Protein AF-A0A367JB29-F1 (afdb_monomer)

Solvent-accessible surface area (backbone atoms only — not comparable to full-atom values): 17247 Å² total; per-residue (Å²): 138,79,84,80,51,39,49,46,66,58,24,48,56,41,42,52,55,40,52,51,24,73,76,67,70,58,55,73,62,72,75,35,65,70,53,48,50,48,51,52,51,48,58,53,48,47,58,61,34,30,59,37,38,45,40,90,85,79,64,47,73,51,88,72,99,65,68,43,76,53,95,70,94,52,78,42,65,35,40,47,76,91,9,58,38,61,76,37,45,70,55,55,42,42,52,21,52,23,42,78,69,68,33,40,46,80,29,28,37,35,36,32,33,40,41,42,33,20,38,26,25,42,44,48,22,52,52,49,65,72,37,94,57,61,82,40,67,68,52,48,49,52,29,54,50,23,44,52,48,14,52,43,22,47,55,23,42,67,69,65,33,52,43,82,40,95,88,56,40,51,22,63,34,38,20,23,26,66,83,76,57,69,39,75,45,43,47,33,41,76,63,15,69,73,36,36,41,67,60,62,60,48,61,77,80,37,67,43,53,48,26,27,45,54,42,41,74,29,80,79,6,85,29,32,33,76,40,92,59,32,66,26,25,12,37,79,81,91,28,90,53,31,18,14,51,47,28,32,43,42,50,37,65,62,50,92,47,67,68,59,34,48,52,31,49,53,44,46,68,71,59,26,85,86,70,85,44,40,40,54,27,34,35,17,78,45,68,52,46,62,53,93,47,57,12,30,33,52,86,77,34,67,66,49,41,50,53,44,50,52,40,52,52,51,38,56,75,78,42,38,79,81,79,45,83,133

InterPro domains:
  IPR008313 Metal-independent alpha-mannosidase [PF06824] (1-313)
  IPR008313 Metal-independent alpha-mannosidase [PIRSF028846] (1-319)
  IPR008313 Metal-independent alpha-mannosidase [PTHR31047] (1-325)
  IPR008313 Metal-independent alpha-mannosidase [SM01149] (1-314)
  IPR008928 Six-hairpin glycosidase superfamily [SSF48208] (1-325)
  IPR012341 Six-hairpin glycosidase-like superfamily [G3DSA:1.50.10.10] (1-325)

Nearest PDB structures (foldseek):
  3on6-assembly1_B  TM=9.760E-01  e=5.673E-33  Bacteroides ovatus ATCC 8483
  2p0v-assembly1_B  TM=9.573E-01  e=1.160E-32  Bacteroides thetaiotaomicron VPI-5482
  3p2c-assembly1_B  TM=9.379E-01  e=1.613E-32  Bacteroides ovatus ATCC 8483
  5m7y-assembly1_A  TM=9.522E-01  e=9.130E-28  Clostridium perfringens str. 13
  3qsp-assembly2_B  TM=9.541E-01  e=4.258E-27  Streptococcus pneumoniae

Sequence (326 aa):
YERKWEIDSLASFISLSYRYWEASGDNSFVNNSVWIDAVDSILTTIKKQQEPTFNETTGEPLPTDYKFFQTTDRPTETQFLLGRGQPVKYTGMVKSLFRPSDDATLYPFFIPGNAMLSVELGHLAQLLNSSSSRSNSKIQGFTSDSLRLSKQIRDAIYKYGIVDHPTYGKVFAYEVDGYGSSLIMDDANVPSLLSLSLIGFLDQNDIIYQNTRRLVWSRDNPYFFSGPRGSGIGGPHVGLNYAWPMSQIVRILTSSNDNEIKEALDTILASTDNTGLIHESLNVYTNSGGDNNSGYTRSWFAWANGLFGQAILKIANERPYLIFKP

Secondary structure (DSSP, 8-state):
-----BHHHHHHHHHHHHHHHHHH---GGGG-HHHHHHHHHHHHHHHHHT--SB-TTT-PBPP-S-------SSGGGS-HHHHT-S-----SSPP-SB-TTSPBPSSSEEHHHHHHHHHHHHHHHHHHHHSGGGG-HHHHHHHHHHHHHHHHHHHHHHHHSEEEETTTEEEE-SEE-SSS-EE----SSSS-STTTTTTTSS-TT-HHHHHHHHHHTSTTSTTEEEETTEEEE--TTT-TTEE-HHHHHHHHHT---HHHHHHHHHHHHHTSTTSSS--SEEESS-S-SSGGGSSEE-S--HHHHHHHHHHHHHHHHH-GGGTS--

Structure (mmCIF, N/CA/C/O backbone):
data_AF-A0A367JB29-F1
#
_entry.id   AF-A0A367JB29-F1
#
loop_
_atom_site.group_PDB
_atom_site.id
_atom_site.type_symbol
_atom_site.label_atom_id
_atom_site.label_alt_id
_atom_site.label_comp_id
_atom_site.label_asym_id
_atom_site.label_entity_id
_atom_site.label_seq_id
_atom_site.pdbx_PDB_ins_code
_atom_site.Cartn_x
_atom_site.Cartn_y
_atom_site.Cartn_z
_atom_site.occupancy
_atom_site.B_iso_or_equiv
_atom_site.auth_seq_id
_atom_site.auth_comp_id
_atom_site.auth_asym_id
_atom_site.auth_atom_id
_atom_site.pdbx_PDB_model_num
ATOM 1 N N . TYR A 1 1 ? 13.188 5.948 15.454 1.00 91.75 1 TYR A N 1
ATOM 2 C CA . TYR A 1 1 ? 14.351 6.414 14.676 1.00 91.75 1 TYR A CA 1
ATOM 3 C C . TYR A 1 1 ? 13.904 7.580 13.822 1.00 91.75 1 TYR A C 1
ATOM 5 O O . TYR A 1 1 ? 14.366 8.686 14.051 1.00 91.75 1 TYR A O 1
ATOM 13 N N . GLU A 1 2 ? 12.901 7.358 12.980 1.00 95.81 2 GLU A N 1
ATOM 14 C CA . GLU A 1 2 ? 12.157 8.404 12.284 1.00 95.81 2 GLU A CA 1
ATOM 15 C C . GLU A 1 2 ? 10.706 8.446 12.791 1.00 95.81 2 GLU A C 1
ATOM 17 O O . GLU A 1 2 ? 10.2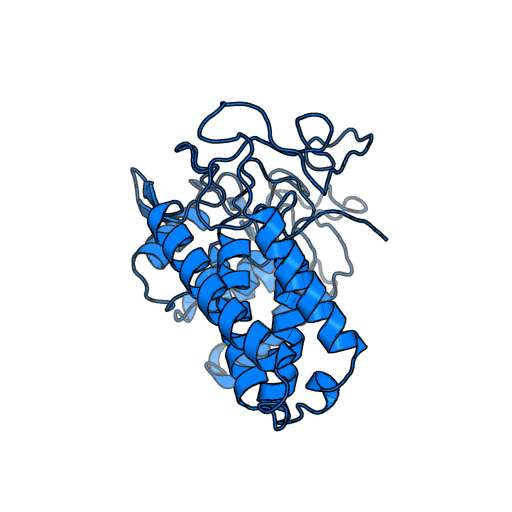78 7.553 13.529 1.00 95.81 2 GLU A O 1
ATOM 22 N N . ARG A 1 3 ? 9.972 9.515 12.474 1.00 96.38 3 ARG A N 1
ATOM 23 C CA . ARG A 1 3 ? 8.576 9.703 12.890 1.00 96.38 3 ARG A CA 1
ATOM 24 C C . ARG A 1 3 ? 7.727 10.162 11.709 1.00 96.38 3 ARG A C 1
ATOM 26 O O . ARG A 1 3 ? 6.931 11.066 11.920 1.00 96.38 3 ARG A O 1
ATOM 33 N N . LYS A 1 4 ? 7.913 9.617 10.503 1.00 98.19 4 LYS A N 1
ATOM 34 C CA . LYS A 1 4 ? 7.013 9.821 9.355 1.00 98.19 4 LYS A CA 1
ATOM 35 C C . LYS A 1 4 ? 5.694 9.075 9.599 1.00 98.19 4 LYS A C 1
ATOM 37 O O . LYS A 1 4 ? 5.680 8.008 10.205 1.00 98.19 4 LYS A O 1
ATOM 42 N N . TRP A 1 5 ? 4.565 9.703 9.266 1.00 97.81 5 TRP A N 1
ATOM 43 C CA . TRP A 1 5 ? 3.239 9.103 9.448 1.00 97.81 5 TRP A CA 1
ATOM 44 C C . TRP A 1 5 ? 2.836 8.316 8.203 1.00 97.81 5 TRP A C 1
ATOM 46 O O . TRP A 1 5 ? 2.452 8.906 7.188 1.00 97.81 5 TRP A O 1
ATOM 56 N N . GLU A 1 6 ? 2.876 6.996 8.351 1.00 98.69 6 GLU A N 1
ATOM 57 C CA . GLU A 1 6 ? 2.507 6.004 7.346 1.00 98.69 6 GLU A CA 1
ATOM 58 C C . GLU A 1 6 ? 1.375 5.137 7.877 1.00 98.69 6 GLU A C 1
ATOM 60 O O . GLU A 1 6 ? 1.465 4.521 8.942 1.00 98.69 6 GLU A O 1
ATOM 65 N N . ILE A 1 7 ? 0.282 5.088 7.127 1.00 98.38 7 ILE A N 1
ATOM 66 C CA . ILE A 1 7 ? -0.895 4.307 7.499 1.00 98.38 7 ILE A CA 1
ATOM 67 C C . ILE A 1 7 ? -0.594 2.801 7.598 1.00 98.38 7 ILE A C 1
ATOM 69 O O . ILE A 1 7 ? -1.127 2.114 8.477 1.00 98.38 7 ILE A O 1
ATOM 73 N N . ASP A 1 8 ? 0.281 2.284 6.735 1.00 98.25 8 ASP A N 1
ATOM 74 C CA . ASP A 1 8 ? 0.643 0.869 6.666 1.00 98.25 8 ASP A CA 1
ATOM 75 C C . ASP A 1 8 ? 1.525 0.414 7.839 1.00 98.25 8 ASP A C 1
ATOM 77 O O . ASP A 1 8 ? 1.474 -0.763 8.201 1.00 98.25 8 ASP A O 1
ATOM 81 N N . SER A 1 9 ? 2.211 1.331 8.533 1.00 98.44 9 SER A N 1
ATOM 82 C CA . SER A 1 9 ? 2.906 1.025 9.792 1.00 98.44 9 SER A CA 1
ATOM 83 C C . SER A 1 9 ? 1.944 0.463 10.849 1.00 98.44 9 SER A C 1
ATOM 85 O O . SER A 1 9 ? 2.262 -0.506 11.543 1.00 98.44 9 SER A O 1
ATOM 87 N N . LEU A 1 10 ? 0.730 1.024 10.957 1.00 98.25 10 LEU A N 1
ATOM 88 C CA . LEU A 1 10 ? -0.286 0.519 11.891 1.00 98.25 10 LEU A CA 1
ATOM 89 C C . LEU A 1 10 ? -0.961 -0.750 11.363 1.00 98.25 10 LEU A C 1
ATOM 91 O O . LEU A 1 10 ? -1.216 -1.676 12.135 1.00 98.25 10 LEU A O 1
ATOM 95 N N . ALA A 1 11 ? -1.229 -0.809 10.055 1.00 98.62 11 ALA A N 1
ATOM 96 C CA . ALA A 1 11 ? -1.815 -1.994 9.435 1.00 98.62 11 ALA A CA 1
ATOM 97 C C . ALA A 1 11 ? -0.890 -3.217 9.580 1.00 98.62 11 ALA A C 1
ATOM 99 O O . ALA A 1 11 ? -1.359 -4.308 9.892 1.00 98.62 11 ALA A O 1
ATOM 100 N N . SER A 1 12 ? 0.426 -3.031 9.464 1.00 98.38 12 SER A N 1
ATOM 101 C CA . SER A 1 12 ? 1.433 -4.087 9.617 1.00 98.38 12 SER A CA 1
ATOM 102 C C . SER A 1 12 ? 1.480 -4.667 11.033 1.00 98.38 12 SER A C 1
ATOM 104 O O . SER A 1 12 ? 1.609 -5.881 11.192 1.00 98.38 12 SER A O 1
ATOM 106 N N . PHE A 1 13 ? 1.309 -3.838 12.072 1.00 98.56 13 PHE A N 1
ATOM 107 C CA . PHE A 1 13 ? 1.197 -4.320 13.456 1.00 98.56 13 PHE A CA 1
ATOM 108 C C . PHE A 1 13 ? -0.013 -5.249 13.641 1.00 98.56 13 PHE A C 1
ATOM 110 O O . PHE A 1 13 ? 0.089 -6.310 14.270 1.00 98.56 13 PHE A O 1
ATOM 117 N N . ILE A 1 14 ? -1.158 -4.862 13.071 1.00 98.69 14 ILE A N 1
ATOM 118 C CA . ILE A 1 14 ? -2.377 -5.671 13.114 1.00 98.69 14 ILE A CA 1
ATOM 119 C C . ILE A 1 14 ? -2.183 -6.963 12.312 1.00 98.69 14 ILE A C 1
ATOM 121 O O . ILE A 1 14 ? -2.471 -8.041 12.832 1.00 98.69 14 ILE A O 1
ATOM 125 N N . SER A 1 15 ? -1.626 -6.860 11.103 1.00 98.44 15 SER A N 1
ATOM 126 C CA . SER A 1 15 ? -1.352 -7.997 10.222 1.00 98.44 15 SER A CA 1
ATOM 127 C C . SER A 1 15 ? -0.475 -9.043 10.899 1.00 98.44 15 SER A C 1
ATOM 129 O O . SER A 1 15 ? -0.801 -10.229 10.896 1.00 98.44 15 SER A O 1
ATOM 131 N N . LEU A 1 16 ? 0.604 -8.616 11.564 1.00 98.31 16 LEU A N 1
ATOM 132 C CA . LEU A 1 16 ? 1.480 -9.517 12.310 1.00 98.31 16 LEU A CA 1
ATOM 133 C C . LEU A 1 16 ? 0.743 -10.199 13.470 1.00 98.31 16 LEU A C 1
ATOM 135 O O . LEU A 1 16 ? 0.863 -11.412 13.635 1.00 98.31 16 LEU A O 1
ATOM 139 N N . SER A 1 17 ? -0.039 -9.437 14.243 1.00 98.06 17 SER A N 1
ATOM 140 C CA . SER A 1 17 ? -0.831 -9.975 15.359 1.00 98.06 17 SER A CA 1
ATOM 141 C C . SER A 1 17 ? -1.828 -11.034 14.878 1.00 98.06 17 SER A C 1
ATOM 143 O O . SER A 1 17 ? -1.919 -12.117 15.456 1.00 98.06 17 SER A O 1
ATOM 145 N N . TYR A 1 18 ? -2.556 -10.738 13.798 1.00 98.31 18 TYR A N 1
ATOM 146 C CA . TYR A 1 18 ? -3.535 -11.650 13.217 1.00 98.31 18 TYR A CA 1
ATOM 147 C C . TYR A 1 18 ? -2.873 -12.895 12.630 1.00 98.31 18 TYR A C 1
ATOM 149 O O . TYR A 1 18 ? -3.264 -14.003 12.980 1.00 98.31 18 TYR A O 1
ATOM 157 N N . ARG A 1 19 ? -1.844 -12.734 11.791 1.00 97.81 19 ARG A N 1
ATOM 158 C CA . ARG A 1 19 ? -1.154 -13.856 11.136 1.00 97.81 19 ARG A CA 1
ATOM 159 C C . ARG A 1 19 ? -0.480 -14.788 12.134 1.00 97.81 19 ARG A C 1
ATOM 161 O O . ARG A 1 19 ? -0.504 -15.999 11.941 1.00 97.81 19 ARG A O 1
ATOM 168 N N . TYR A 1 20 ? 0.100 -14.246 13.206 1.00 98.25 20 TYR A N 1
ATOM 169 C CA . TYR A 1 20 ? 0.644 -15.066 14.287 1.00 98.25 20 TYR A CA 1
ATOM 170 C C . TYR A 1 20 ? -0.453 -15.914 14.941 1.00 98.25 20 TYR A C 1
ATOM 172 O O . TYR A 1 20 ? -0.283 -17.126 15.082 1.00 98.25 20 TYR A O 1
ATOM 180 N N . TRP A 1 21 ? -1.589 -15.304 15.292 1.00 97.44 21 TRP A N 1
ATOM 181 C CA . TRP A 1 21 ? -2.723 -16.029 15.864 1.00 97.44 21 TRP A CA 1
ATOM 182 C C . TRP A 1 21 ? -3.306 -17.062 14.890 1.00 97.44 21 TRP A C 1
ATOM 184 O O . TRP A 1 21 ? -3.553 -18.195 15.289 1.00 97.44 21 TRP A O 1
ATOM 194 N N . GLU A 1 22 ? -3.490 -16.714 13.619 1.00 97.25 22 GLU A N 1
ATOM 195 C CA . GLU A 1 22 ? -4.038 -17.614 12.600 1.00 97.25 22 GLU A CA 1
ATOM 196 C C . GLU A 1 22 ? -3.141 -18.842 12.383 1.00 97.25 22 GLU A C 1
ATOM 198 O O . GLU A 1 22 ? -3.639 -19.959 12.260 1.00 97.25 22 GLU A O 1
ATOM 203 N N . ALA A 1 23 ? -1.817 -18.654 12.402 1.00 97.38 23 ALA A N 1
ATOM 204 C CA . ALA A 1 23 ? -0.858 -19.738 12.212 1.00 97.38 23 ALA A CA 1
ATOM 205 C C . ALA A 1 23 ? -0.651 -20.617 13.460 1.00 97.38 23 ALA A C 1
ATOM 207 O O . ALA A 1 23 ? -0.357 -21.803 13.324 1.00 97.38 23 ALA A O 1
ATOM 208 N N . SER A 1 24 ? -0.756 -20.052 14.668 1.00 97.38 24 SER A N 1
ATOM 209 C CA . SER A 1 24 ? -0.404 -20.746 15.922 1.00 97.38 24 SER A CA 1
ATOM 210 C C . SER A 1 24 ? -1.598 -21.125 16.802 1.00 97.38 24 SER A C 1
ATOM 212 O O . SER A 1 24 ? -1.475 -21.990 17.668 1.00 97.38 24 SER A O 1
ATOM 214 N N . GLY A 1 25 ? -2.741 -20.462 16.626 1.00 95.69 25 GLY A N 1
ATOM 215 C CA . GLY A 1 25 ? -3.883 -20.497 17.541 1.00 95.69 25 GLY A CA 1
ATOM 216 C C . GLY A 1 25 ? -3.684 -19.706 18.842 1.00 95.69 25 GLY A C 1
ATOM 217 O O . GLY A 1 25 ? -4.632 -19.582 19.619 1.00 95.69 25 GLY A O 1
ATOM 218 N N . ASP A 1 26 ? -2.495 -19.150 19.095 1.00 94.88 26 ASP A N 1
ATOM 219 C CA . ASP A 1 26 ? -2.183 -18.418 20.323 1.00 94.88 26 ASP A CA 1
ATOM 220 C C . ASP A 1 26 ? -2.727 -16.984 20.268 1.00 94.88 26 ASP A C 1
ATOM 222 O O . ASP A 1 26 ? -2.325 -16.181 19.431 1.00 94.88 26 ASP A O 1
ATOM 226 N N . ASN A 1 27 ? -3.643 -16.658 21.182 1.00 93.88 27 ASN A N 1
ATOM 227 C CA . ASN A 1 27 ? -4.181 -15.310 21.392 1.00 93.88 27 ASN A CA 1
ATOM 228 C C . ASN A 1 27 ? -3.901 -14.772 22.805 1.00 93.88 27 ASN A C 1
ATOM 230 O O . ASN A 1 27 ? -4.526 -13.800 23.234 1.00 93.88 27 ASN A O 1
ATOM 234 N N . SER A 1 28 ? -2.963 -15.374 23.541 1.00 92.50 28 SER A N 1
ATOM 235 C CA . SER A 1 28 ? -2.633 -14.974 24.916 1.00 92.50 28 SER A CA 1
ATOM 236 C C . SER A 1 28 ? -2.201 -13.506 25.017 1.00 92.50 28 SER A C 1
ATOM 238 O O . SER A 1 28 ? -2.528 -12.824 25.993 1.00 92.50 28 SER A O 1
ATOM 240 N N . PHE A 1 29 ? -1.552 -12.985 23.971 1.00 93.94 29 PHE A N 1
ATOM 241 C CA . PHE A 1 29 ? -1.121 -11.592 23.870 1.00 93.94 29 PHE A CA 1
ATOM 242 C C . PHE A 1 29 ? -2.283 -10.583 23.837 1.00 93.94 29 PHE A C 1
ATOM 244 O O . PHE A 1 29 ? -2.081 -9.436 24.222 1.00 93.94 29 PHE A O 1
ATOM 251 N N . VAL A 1 30 ? -3.503 -10.984 23.456 1.00 93.25 30 VAL A N 1
ATOM 252 C CA . VAL A 1 30 ? -4.681 -10.089 23.398 1.00 93.25 30 VAL A CA 1
ATOM 253 C C . VAL A 1 30 ? -5.086 -9.586 24.791 1.00 93.25 30 VAL A C 1
ATOM 255 O O . VAL A 1 30 ? -5.689 -8.524 24.924 1.00 93.25 30 VAL A O 1
ATOM 258 N N . ASN A 1 31 ? -4.715 -10.316 25.848 1.00 88.88 31 ASN A N 1
ATOM 259 C CA . ASN A 1 31 ? -4.921 -9.904 27.241 1.00 88.88 31 ASN A CA 1
ATOM 260 C C . ASN A 1 31 ? -3.788 -9.039 27.804 1.00 88.88 31 ASN A C 1
ATOM 262 O O . ASN A 1 31 ? -3.884 -8.559 28.934 1.00 88.88 31 ASN A O 1
ATOM 266 N N . ASN A 1 32 ? -2.700 -8.856 27.055 1.00 93.69 32 ASN A N 1
ATOM 267 C CA . ASN A 1 32 ? -1.586 -8.034 27.490 1.00 93.69 32 ASN A CA 1
ATOM 268 C C . ASN A 1 32 ? -1.983 -6.551 27.432 1.00 93.69 32 ASN A C 1
ATOM 270 O O . ASN A 1 32 ? -2.398 -6.054 26.386 1.00 93.69 32 ASN A O 1
ATOM 274 N N . SER A 1 33 ? -1.817 -5.828 28.541 1.00 94.38 33 SER A N 1
ATOM 275 C CA . SER A 1 33 ? -2.194 -4.412 28.625 1.00 94.38 33 SER A CA 1
ATOM 276 C C . SER A 1 33 ? -1.463 -3.535 27.605 1.00 94.38 33 SER A C 1
ATOM 278 O O . SER A 1 33 ? -2.078 -2.646 27.033 1.00 94.38 33 SER A O 1
ATOM 280 N N . VAL A 1 34 ? -0.191 -3.822 27.309 1.00 97.06 34 VAL A N 1
ATOM 281 C CA . VAL A 1 34 ? 0.596 -3.071 26.315 1.00 97.06 34 VAL A CA 1
ATOM 282 C C . VAL A 1 34 ? 0.019 -3.256 24.914 1.00 97.06 34 VAL A C 1
ATOM 284 O O . VAL A 1 34 ? -0.072 -2.297 24.152 1.00 97.06 34 VAL A O 1
ATOM 287 N N . TRP A 1 35 ? -0.410 -4.474 24.574 1.00 97.06 35 TRP A N 1
ATOM 288 C CA . TRP A 1 35 ? -1.053 -4.736 23.286 1.00 97.06 35 TRP A CA 1
ATOM 289 C C . TRP A 1 35 ? -2.419 -4.043 23.194 1.00 97.06 35 TRP A C 1
ATOM 291 O O . TRP A 1 35 ? -2.727 -3.412 22.186 1.00 97.06 35 TRP A O 1
ATOM 301 N N . ILE A 1 36 ? -3.209 -4.086 24.271 1.00 95.88 36 ILE A N 1
ATOM 302 C CA . ILE A 1 36 ? -4.501 -3.387 24.360 1.00 95.88 36 ILE A CA 1
ATOM 303 C C . ILE A 1 36 ? -4.319 -1.874 24.177 1.00 95.88 36 ILE A C 1
ATOM 305 O O . ILE A 1 36 ? -5.076 -1.260 23.425 1.00 95.88 36 ILE A O 1
ATOM 309 N N . ASP A 1 37 ? -3.321 -1.273 24.824 1.00 97.56 37 ASP A N 1
ATOM 310 C CA . ASP A 1 37 ? -3.028 0.160 24.709 1.00 97.56 37 ASP A CA 1
ATOM 311 C C . ASP A 1 37 ? -2.508 0.533 23.311 1.00 97.56 37 ASP A C 1
ATOM 313 O O . ASP A 1 37 ? -2.828 1.608 22.789 1.00 97.56 37 ASP A O 1
ATOM 317 N N . ALA A 1 38 ? -1.764 -0.367 22.659 1.00 98.44 38 ALA A N 1
ATOM 318 C CA . ALA A 1 38 ? -1.363 -0.202 21.265 1.00 98.44 38 ALA A CA 1
ATOM 319 C C . ALA A 1 38 ? -2.585 -0.185 20.331 1.00 98.44 38 ALA A C 1
ATOM 321 O O . ALA A 1 38 ? -2.708 0.723 19.509 1.00 98.44 38 ALA A O 1
ATOM 322 N N . VAL A 1 39 ? -3.527 -1.120 20.494 1.00 98.31 39 VAL A N 1
ATOM 323 C CA . VAL A 1 39 ? -4.776 -1.146 19.712 1.00 98.31 39 VAL A CA 1
ATOM 324 C C . VAL A 1 39 ? -5.622 0.105 19.960 1.00 98.31 39 VAL A C 1
ATOM 326 O O . VAL A 1 39 ? -6.121 0.701 19.005 1.00 98.31 39 VAL A O 1
ATOM 329 N N . ASP A 1 40 ? -5.728 0.556 21.211 1.00 98.31 40 ASP A N 1
ATOM 330 C CA . ASP A 1 40 ? -6.423 1.802 21.564 1.00 98.31 40 ASP A CA 1
ATOM 331 C C . ASP A 1 40 ? -5.829 3.009 20.823 1.00 98.31 40 ASP A C 1
ATOM 333 O O . ASP A 1 40 ? -6.538 3.822 20.219 1.00 98.31 40 ASP A O 1
ATOM 337 N N . SER A 1 41 ? -4.496 3.091 20.821 1.00 98.38 41 SER A N 1
ATOM 338 C CA . SER A 1 41 ? -3.743 4.160 20.167 1.00 98.38 41 SER A CA 1
ATOM 339 C C . SER A 1 41 ? -3.916 4.118 18.650 1.00 98.38 41 SER A C 1
ATOM 341 O O . SER A 1 41 ? -4.093 5.165 18.024 1.00 98.38 41 SER A O 1
ATOM 343 N N . ILE A 1 42 ? -3.926 2.920 18.056 1.00 98.62 42 ILE A N 1
ATOM 344 C CA . ILE A 1 42 ? -4.173 2.717 16.625 1.00 98.62 42 ILE A CA 1
ATOM 345 C C . ILE A 1 42 ? -5.572 3.213 16.253 1.00 98.62 42 ILE A C 1
ATOM 347 O O . ILE A 1 42 ? -5.701 4.085 15.395 1.00 98.62 42 ILE A O 1
ATOM 351 N N . LEU A 1 43 ? -6.618 2.727 16.927 1.00 98.69 43 LEU A N 1
ATOM 352 C CA . LEU A 1 43 ? -8.004 3.109 16.630 1.00 98.69 43 LEU A CA 1
ATOM 353 C C . LEU A 1 43 ? -8.251 4.605 16.861 1.00 98.69 43 LEU A C 1
ATOM 355 O O . LEU A 1 43 ? -8.969 5.244 16.088 1.00 98.69 43 LEU A O 1
ATOM 359 N N . THR A 1 44 ? -7.629 5.183 17.888 1.00 98.31 44 THR A N 1
ATOM 360 C CA . THR A 1 44 ? -7.676 6.627 18.150 1.00 98.31 44 THR A CA 1
ATOM 361 C C . THR A 1 44 ? -6.991 7.419 17.037 1.00 98.31 44 THR A C 1
ATOM 363 O O . THR A 1 44 ? -7.548 8.404 16.550 1.00 98.31 44 THR A O 1
ATOM 366 N N . THR A 1 45 ? -5.810 6.982 16.595 1.00 98.38 45 THR A N 1
ATOM 367 C CA . THR A 1 45 ? -5.053 7.633 15.515 1.00 98.38 45 THR A CA 1
ATOM 368 C C . THR A 1 45 ? -5.822 7.588 14.204 1.00 98.38 45 THR A C 1
ATOM 370 O O . THR A 1 45 ? -5.959 8.617 13.548 1.00 98.38 45 THR A O 1
ATOM 373 N N . ILE A 1 46 ? -6.398 6.435 13.863 1.00 98.44 46 ILE A N 1
ATOM 374 C CA . ILE A 1 46 ? -7.227 6.254 12.668 1.00 98.44 46 ILE A CA 1
ATOM 375 C C . ILE A 1 46 ? -8.360 7.280 12.639 1.00 98.44 46 ILE A C 1
ATOM 377 O O . ILE A 1 46 ? -8.480 8.019 11.667 1.00 98.44 46 ILE A O 1
ATOM 381 N N . LYS A 1 47 ? -9.138 7.390 13.724 1.00 97.88 47 LYS A N 1
ATOM 382 C CA . LYS A 1 47 ? -10.264 8.335 13.810 1.00 97.88 47 LYS A CA 1
ATOM 383 C C . LYS A 1 47 ? -9.810 9.789 13.633 1.00 97.88 47 LYS A C 1
ATOM 385 O O . LYS A 1 47 ? -10.413 10.522 12.856 1.00 97.88 47 LYS A O 1
ATOM 390 N N . LYS A 1 48 ? -8.713 10.192 14.283 1.00 97.12 48 LYS A N 1
ATOM 391 C CA . LYS A 1 48 ? -8.131 11.542 14.140 1.00 97.12 48 LYS A CA 1
ATOM 392 C C . LYS A 1 48 ? -7.656 11.820 12.712 1.00 97.12 48 LYS A C 1
ATOM 394 O O . LYS A 1 48 ? -7.855 12.901 12.164 1.00 97.12 48 LYS A O 1
ATOM 399 N N . GLN A 1 49 ? -7.058 10.823 12.067 1.00 97.81 49 GLN A N 1
ATOM 400 C CA . GLN A 1 49 ? -6.583 10.935 10.691 1.00 97.81 49 GLN A CA 1
ATOM 401 C C . GLN A 1 49 ? -7.706 10.817 9.642 1.00 97.81 49 GLN A C 1
ATOM 403 O O . GLN A 1 49 ? -7.427 10.984 8.458 1.00 97.81 49 GLN A O 1
ATOM 408 N N . GLN A 1 50 ? -8.970 10.622 10.035 1.00 98.06 50 GLN A N 1
ATOM 409 C CA . GLN A 1 50 ? -10.132 10.797 9.148 1.00 98.06 50 GLN A CA 1
ATOM 410 C C . GLN A 1 50 ? -10.651 12.246 9.116 1.00 98.06 50 GLN A C 1
ATOM 412 O O . GLN A 1 50 ? -11.458 12.580 8.250 1.00 98.06 50 GLN A O 1
ATOM 417 N N . GLU A 1 51 ? -10.225 13.114 10.043 1.00 96.88 51 GLU A N 1
ATOM 418 C CA . GLU A 1 51 ? -10.746 14.483 10.130 1.00 96.88 51 GLU A CA 1
ATOM 419 C C . GLU A 1 51 ? -10.431 15.304 8.864 1.00 96.88 51 GLU A C 1
ATOM 421 O O . GLU A 1 51 ? -9.289 15.270 8.374 1.00 96.88 51 GLU A O 1
ATOM 426 N N . PRO A 1 52 ? -11.408 16.070 8.335 1.00 97.44 52 PRO A N 1
ATOM 427 C CA . PRO A 1 52 ? -11.187 16.928 7.179 1.00 97.44 52 PRO A CA 1
ATOM 428 C C . PRO A 1 52 ? -10.236 18.078 7.517 1.00 97.44 52 PRO A C 1
ATOM 430 O O . PRO A 1 52 ? -9.917 18.356 8.672 1.00 97.44 52 PRO A O 1
ATOM 433 N N . THR A 1 53 ? -9.768 18.789 6.493 1.00 97.75 53 THR A N 1
ATOM 434 C CA . THR A 1 53 ? -8.910 19.958 6.732 1.00 97.75 53 THR A CA 1
ATOM 435 C C . THR A 1 53 ? -9.682 21.166 7.241 1.00 97.75 53 THR A C 1
ATOM 437 O O . THR A 1 53 ? -9.155 21.908 8.068 1.00 97.75 53 THR A O 1
ATOM 440 N N . PHE A 1 54 ? -10.918 21.339 6.784 1.00 97.94 54 PHE A N 1
ATOM 441 C CA . PHE A 1 54 ? -11.762 22.478 7.117 1.00 97.94 54 PHE A CA 1
ATOM 442 C C . PHE A 1 54 ? -13.056 22.013 7.778 1.00 97.94 54 PHE A C 1
ATOM 444 O O . PHE A 1 54 ? -13.574 20.940 7.464 1.00 97.94 54 PHE A O 1
ATOM 451 N N . ASN A 1 55 ? -13.586 22.838 8.673 1.00 97.06 55 ASN A N 1
ATOM 452 C CA . ASN A 1 55 ? -14.928 22.684 9.203 1.00 97.06 55 ASN A CA 1
ATOM 453 C C . ASN A 1 55 ? -15.944 22.903 8.071 1.00 97.06 55 ASN A C 1
ATOM 455 O O . ASN A 1 55 ? -15.912 23.931 7.399 1.00 97.06 55 ASN A O 1
ATOM 459 N N . GLU A 1 56 ? -16.858 21.956 7.865 1.00 92.00 56 GLU A N 1
ATOM 460 C CA . GLU A 1 56 ? -17.804 22.013 6.741 1.00 92.00 56 GLU A CA 1
ATOM 461 C C . GLU A 1 56 ? -18.834 23.147 6.853 1.00 92.00 56 GLU A C 1
ATOM 463 O O . GLU A 1 56 ? -19.390 23.566 5.842 1.00 92.00 56 GLU A O 1
ATOM 468 N N . THR A 1 57 ? -19.094 23.652 8.064 1.00 95.31 57 THR A N 1
ATOM 469 C CA . THR A 1 57 ? -20.061 24.733 8.308 1.00 95.31 57 THR A CA 1
ATOM 470 C C . THR A 1 57 ? -19.405 26.110 8.268 1.00 95.31 57 THR A C 1
ATOM 472 O O . THR A 1 57 ? -19.944 27.019 7.645 1.00 95.31 57 THR A O 1
ATOM 475 N N . THR A 1 58 ? -18.257 26.288 8.931 1.00 97.19 58 THR A N 1
ATOM 476 C CA . THR A 1 58 ? -17.599 27.605 9.035 1.00 97.19 58 THR A CA 1
ATOM 477 C C . THR A 1 58 ? -16.563 27.856 7.941 1.00 97.19 58 THR A C 1
ATOM 479 O O . THR A 1 58 ? -16.230 29.006 7.672 1.00 97.19 58 THR A O 1
ATOM 482 N N . GLY A 1 59 ? -16.034 26.800 7.311 1.00 96.12 59 GLY A N 1
ATOM 483 C CA . GLY A 1 59 ? -14.913 26.881 6.370 1.00 96.12 59 GLY A CA 1
ATOM 484 C C . GLY A 1 59 ? -13.549 27.103 7.035 1.00 96.12 59 GLY A C 1
ATOM 485 O O . GLY A 1 59 ? -12.537 27.174 6.341 1.00 96.12 59 GLY A O 1
ATOM 486 N N . GLU A 1 60 ? -13.492 27.197 8.365 1.00 97.44 60 GLU A N 1
ATOM 487 C CA . GLU A 1 60 ? -12.243 27.417 9.095 1.00 97.44 60 GLU A CA 1
ATOM 488 C C . GLU A 1 60 ? -11.378 26.148 9.136 1.00 97.44 60 GLU A C 1
ATOM 490 O O . GLU A 1 60 ? -11.910 25.036 9.220 1.00 97.44 60 GLU A O 1
ATOM 495 N N . PRO A 1 61 ? -10.039 26.274 9.096 1.00 96.75 61 PRO A N 1
ATOM 496 C CA . PRO A 1 61 ? -9.151 25.124 9.195 1.00 96.75 61 PRO A CA 1
ATOM 497 C C . PRO A 1 61 ? -9.238 24.480 10.585 1.00 96.75 61 PRO A C 1
ATOM 499 O O . PRO A 1 61 ? -9.063 25.144 11.605 1.00 96.75 61 PRO A O 1
ATOM 502 N N . LEU A 1 62 ? -9.442 23.163 10.624 1.00 96.56 62 LEU A N 1
ATOM 503 C CA . LEU A 1 62 ? -9.412 22.387 11.863 1.00 96.56 62 LEU A CA 1
ATOM 504 C C . LEU A 1 62 ? -7.968 22.226 12.368 1.00 96.56 62 LEU A C 1
ATOM 506 O O . LEU A 1 62 ? -7.036 22.165 11.548 1.00 96.56 62 LEU A O 1
ATOM 510 N N . PRO A 1 63 ? -7.740 22.121 13.691 1.00 93.81 63 PRO A N 1
ATOM 511 C CA . PRO A 1 63 ? -6.433 21.738 14.217 1.00 93.81 63 PRO A CA 1
ATOM 512 C C . PRO A 1 63 ? -5.998 20.371 13.660 1.00 93.81 63 PRO A C 1
ATOM 514 O O . PRO A 1 63 ? -6.812 19.583 13.194 1.00 93.81 63 PRO A O 1
ATOM 517 N N . THR A 1 64 ? -4.692 20.107 13.656 1.00 91.50 64 THR A N 1
ATOM 518 C CA . THR A 1 64 ? -4.145 18.787 13.310 1.00 91.50 64 THR A CA 1
ATOM 519 C C . THR A 1 64 ? -3.203 18.348 14.417 1.00 91.50 64 THR A C 1
ATOM 521 O O . THR A 1 64 ? -2.323 19.113 14.818 1.00 91.50 64 THR A O 1
ATOM 524 N N . ASP A 1 65 ? -3.388 17.123 14.898 1.00 85.88 65 ASP A N 1
ATOM 525 C CA . ASP A 1 65 ? -2.616 16.562 16.013 1.00 85.88 65 ASP A CA 1
ATOM 526 C C . ASP A 1 65 ? -1.196 16.158 15.612 1.00 85.88 65 ASP A C 1
ATOM 528 O O . ASP A 1 65 ? -0.296 16.077 16.448 1.00 85.88 65 ASP A O 1
ATOM 532 N N . TYR A 1 66 ? -0.990 15.896 14.324 1.00 95.25 66 TYR A N 1
ATOM 533 C CA . TYR A 1 66 ? 0.292 15.485 13.786 1.00 95.25 66 TYR A CA 1
ATOM 534 C C . TYR A 1 66 ? 0.718 16.427 12.660 1.00 95.25 66 TYR A C 1
ATOM 536 O O . TYR A 1 66 ? -0.073 16.775 11.778 1.00 95.25 66 TYR A O 1
ATOM 544 N N . LYS A 1 67 ? 1.981 16.847 12.731 1.00 96.56 67 LYS A N 1
ATOM 545 C CA . LYS A 1 67 ? 2.694 17.605 11.706 1.00 96.56 67 LYS A CA 1
ATOM 546 C C . LYS A 1 67 ? 4.100 17.041 11.592 1.00 96.56 67 LYS A C 1
ATOM 548 O O . LYS A 1 67 ? 4.696 16.685 12.611 1.00 96.56 67 LYS A O 1
ATOM 553 N N . PHE A 1 68 ? 4.633 17.024 10.383 1.00 97.88 68 PHE A N 1
ATOM 554 C CA . PHE A 1 68 ? 6.003 16.616 10.121 1.00 97.88 68 PHE A CA 1
ATOM 555 C C . PHE A 1 68 ? 6.703 17.659 9.268 1.00 97.88 68 PHE A C 1
ATOM 557 O O . PHE A 1 68 ? 6.228 18.006 8.196 1.00 97.88 68 PHE A O 1
ATOM 564 N N . PHE A 1 69 ? 7.848 18.144 9.723 1.00 95.12 69 PHE A N 1
ATOM 565 C CA . PHE A 1 69 ? 8.684 19.035 8.938 1.00 95.12 69 PHE A CA 1
ATOM 566 C C . PHE A 1 69 ? 10.138 18.631 9.116 1.00 95.12 69 PHE A C 1
ATOM 568 O O . PHE A 1 69 ? 10.594 18.436 10.243 1.00 95.12 69 PHE A O 1
ATOM 575 N N . GLN A 1 70 ? 10.856 18.568 8.002 1.00 95.00 70 GLN A N 1
ATOM 576 C CA . GLN A 1 70 ? 12.289 18.341 7.967 1.00 95.00 70 GLN A CA 1
ATOM 577 C C . GLN A 1 70 ? 12.935 19.293 6.962 1.00 95.00 70 GLN A C 1
ATOM 579 O O . GLN A 1 70 ? 12.371 19.575 5.902 1.00 95.00 70 GLN A O 1
ATOM 584 N N . THR A 1 71 ? 14.124 19.789 7.304 1.00 95.69 71 THR A N 1
ATOM 585 C CA . THR A 1 71 ? 14.987 20.514 6.367 1.00 95.69 71 THR A CA 1
ATOM 586 C C . THR A 1 71 ? 15.688 19.498 5.474 1.00 95.69 71 THR A C 1
ATOM 588 O O . THR A 1 71 ? 16.440 18.659 5.963 1.00 95.69 71 THR A O 1
ATOM 591 N N . THR A 1 72 ? 15.424 19.566 4.175 1.00 95.12 72 THR A N 1
ATOM 592 C CA . THR A 1 72 ? 15.863 18.585 3.177 1.00 95.12 72 THR A CA 1
ATOM 593 C C . THR A 1 72 ? 15.889 19.240 1.796 1.00 95.12 72 THR A C 1
ATOM 595 O O . THR A 1 72 ? 15.153 20.198 1.553 1.00 95.12 72 THR A O 1
ATOM 598 N N . ASP A 1 73 ? 16.733 18.740 0.897 1.00 95.19 73 ASP A N 1
ATOM 599 C CA . ASP A 1 73 ? 16.765 19.109 -0.522 1.00 95.19 73 ASP A CA 1
ATOM 600 C C . ASP A 1 73 ? 15.880 18.198 -1.392 1.00 95.19 73 ASP A C 1
ATOM 602 O O . ASP A 1 73 ? 15.666 18.482 -2.572 1.00 95.19 73 ASP A O 1
ATOM 606 N N . ARG A 1 74 ? 15.316 17.135 -0.806 1.00 94.19 74 ARG A N 1
ATOM 607 C CA . ARG A 1 74 ? 14.376 16.217 -1.456 1.00 94.19 74 ARG A CA 1
ATOM 608 C C . ARG A 1 74 ? 12.935 16.606 -1.122 1.00 94.19 74 ARG A C 1
ATOM 610 O O . ARG A 1 74 ? 12.536 16.489 0.036 1.00 94.19 74 ARG A O 1
ATOM 617 N N . PRO A 1 75 ? 12.110 17.013 -2.104 1.00 92.69 75 PRO A N 1
ATOM 618 C CA . PRO A 1 75 ? 10.729 17.423 -1.841 1.00 92.69 75 PRO A CA 1
ATOM 619 C C . PRO A 1 75 ? 9.854 16.337 -1.202 1.00 92.69 75 PRO A C 1
ATOM 621 O O . PRO A 1 75 ? 8.891 16.670 -0.519 1.00 92.69 75 PRO A O 1
ATOM 624 N N . THR A 1 76 ? 10.184 15.058 -1.406 1.00 95.31 76 THR A N 1
ATOM 625 C CA . THR A 1 76 ? 9.447 13.921 -0.838 1.00 95.31 76 THR A CA 1
ATOM 626 C C . THR A 1 76 ? 9.758 13.668 0.640 1.00 95.31 76 THR A C 1
ATOM 628 O O . THR A 1 76 ? 9.014 12.956 1.301 1.00 95.31 76 THR A O 1
ATOM 631 N N . GLU A 1 77 ? 10.793 14.295 1.199 1.00 96.62 77 GLU A N 1
ATOM 632 C CA . GLU A 1 77 ? 11.248 14.080 2.581 1.00 96.62 77 GLU A CA 1
ATOM 633 C C . GLU A 1 77 ? 10.616 15.065 3.587 1.00 96.62 77 GLU A C 1
ATOM 635 O O . GLU A 1 77 ? 11.020 15.145 4.746 1.00 96.62 77 GLU A O 1
ATOM 640 N N . THR A 1 78 ? 9.637 15.872 3.166 1.00 97.06 78 THR A N 1
ATOM 641 C CA . THR A 1 78 ? 8.954 16.851 4.026 1.00 97.06 78 THR A CA 1
ATOM 642 C C . THR A 1 78 ? 7.508 17.063 3.579 1.00 97.06 78 THR A C 1
ATOM 644 O O . THR A 1 78 ? 7.088 16.563 2.541 1.00 97.06 78 THR A O 1
ATOM 647 N N . GLN A 1 79 ? 6.718 17.791 4.371 1.00 97.12 79 GLN A N 1
ATOM 648 C CA . GLN A 1 79 ? 5.285 17.965 4.124 1.00 97.12 79 GLN A CA 1
ATOM 649 C C . GLN A 1 79 ? 4.899 19.415 3.839 1.00 97.12 79 GLN A C 1
ATOM 651 O O . GLN A 1 79 ? 5.420 20.366 4.432 1.00 97.12 79 GLN A O 1
ATOM 656 N N . PHE A 1 80 ? 3.905 19.569 2.962 1.00 94.50 80 PHE A N 1
ATOM 657 C CA . PHE A 1 80 ? 3.294 20.852 2.625 1.00 94.50 80 PHE A CA 1
ATOM 658 C C . PHE A 1 80 ? 2.670 21.540 3.849 1.00 94.50 80 PHE A C 1
ATOM 660 O O . PHE A 1 80 ? 2.382 20.916 4.875 1.00 94.50 80 PHE A O 1
ATOM 667 N N . LEU A 1 81 ? 2.412 22.846 3.712 1.00 95.19 81 LEU A N 1
ATOM 668 C CA . LEU A 1 81 ? 1.632 23.639 4.671 1.00 95.19 81 LEU A CA 1
ATOM 669 C C . LEU A 1 81 ? 2.169 23.560 6.110 1.00 95.19 81 LEU A C 1
ATOM 671 O O . LEU A 1 81 ? 1.439 23.233 7.048 1.00 95.19 81 LEU A O 1
ATOM 675 N N . LEU A 1 82 ? 3.460 23.871 6.282 1.00 93.81 82 LEU A N 1
ATOM 676 C CA . LEU A 1 82 ? 4.149 23.844 7.583 1.00 93.81 82 LEU A CA 1
ATOM 677 C C . LEU A 1 82 ? 4.021 22.481 8.277 1.00 93.81 82 LEU A C 1
ATOM 679 O O . LEU A 1 82 ? 3.748 22.381 9.476 1.00 93.81 82 LEU A O 1
ATOM 683 N N . GLY A 1 83 ? 4.176 21.426 7.484 1.00 95.88 83 GLY A N 1
ATOM 684 C CA . GLY A 1 83 ? 4.180 20.056 7.950 1.00 95.88 83 GLY A CA 1
ATOM 685 C C . GLY A 1 83 ? 2.813 19.398 8.113 1.00 95.88 83 GLY A C 1
ATOM 686 O O . GLY A 1 83 ? 2.743 18.268 8.587 1.00 95.88 83 GLY A O 1
ATOM 687 N N . ARG A 1 84 ? 1.720 20.084 7.760 1.00 95.88 84 ARG A N 1
ATOM 688 C CA . ARG A 1 84 ? 0.357 19.536 7.844 1.00 95.88 84 ARG A CA 1
ATOM 689 C C . ARG A 1 84 ? 0.078 18.465 6.785 1.00 95.88 84 ARG A C 1
ATOM 691 O O . ARG A 1 84 ? -0.730 17.581 7.047 1.00 95.88 84 ARG A O 1
ATOM 698 N N . GLY A 1 85 ? 0.694 18.584 5.610 1.00 96.19 85 GLY A N 1
ATOM 699 C CA . GLY A 1 85 ? 0.266 17.881 4.400 1.00 96.19 85 GLY A CA 1
ATOM 700 C C . GLY A 1 85 ? -0.809 18.657 3.631 1.00 96.19 85 GLY A C 1
ATOM 701 O O . GLY A 1 85 ? -1.285 19.704 4.083 1.00 96.19 85 GLY A O 1
ATOM 702 N N . GLN A 1 86 ? -1.161 18.167 2.442 1.00 97.12 86 GLN A N 1
ATOM 703 C CA . GLN A 1 86 ? -2.151 18.814 1.575 1.00 97.12 86 GLN A CA 1
ATOM 704 C C . GLN A 1 86 ? -3.574 18.770 2.174 1.00 97.12 86 GLN A C 1
ATOM 706 O O . GLN A 1 86 ? -3.893 17.859 2.943 1.00 97.12 86 GLN A O 1
ATOM 711 N N . PRO A 1 87 ? -4.453 19.735 1.839 1.00 97.62 87 PRO A N 1
ATOM 712 C CA . PRO A 1 87 ? -5.838 19.728 2.293 1.00 97.62 87 PRO A CA 1
ATOM 713 C C . PRO A 1 87 ? -6.631 18.519 1.791 1.00 97.62 87 PRO A C 1
ATOM 715 O O . PRO A 1 87 ? -6.434 18.050 0.675 1.00 97.62 87 PRO A O 1
ATOM 718 N N . VAL A 1 88 ? -7.594 18.074 2.598 1.00 98.00 88 VAL A N 1
ATOM 719 C CA . VAL A 1 88 ? -8.524 16.988 2.256 1.00 98.00 88 VAL A CA 1
ATOM 720 C C . VAL A 1 88 ? -9.958 17.289 2.682 1.00 98.00 88 VAL A C 1
ATOM 722 O O . VAL A 1 88 ? -10.187 17.961 3.698 1.00 98.00 88 VAL A O 1
ATOM 725 N N . LYS A 1 89 ? -10.917 16.728 1.939 1.00 97.69 89 LYS A N 1
ATOM 726 C CA . LYS A 1 89 ? -12.336 16.663 2.317 1.00 97.69 89 LYS A CA 1
ATOM 727 C C . LYS A 1 89 ? -12.626 15.368 3.079 1.00 97.69 89 LYS A C 1
ATOM 729 O O . LYS A 1 89 ? -11.939 14.370 2.885 1.00 97.69 89 LYS A O 1
ATOM 734 N N . TYR A 1 90 ? -13.648 15.355 3.933 1.00 97.81 90 TYR A N 1
ATOM 735 C CA . TYR A 1 90 ? -14.045 14.126 4.616 1.0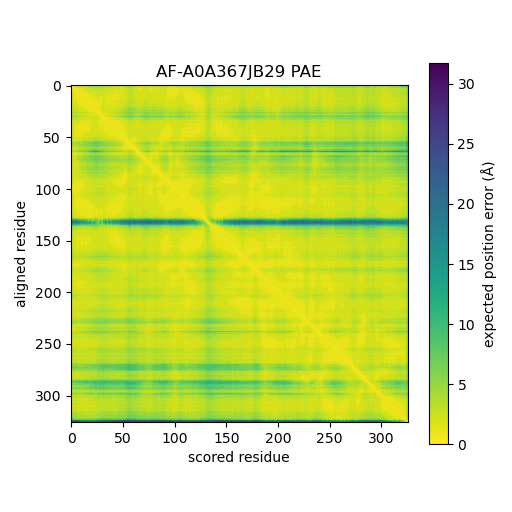0 97.81 90 TYR A CA 1
ATOM 736 C C . TYR A 1 90 ? -14.532 13.078 3.602 1.00 97.81 90 TYR A C 1
ATOM 738 O O . TYR A 1 90 ? -15.457 13.326 2.827 1.00 97.81 90 TYR A O 1
ATOM 746 N N . THR A 1 91 ? -13.908 11.900 3.618 1.00 98.50 91 THR A N 1
ATOM 747 C CA . THR A 1 91 ? -14.268 10.758 2.757 1.00 98.50 91 THR A CA 1
ATOM 748 C C . THR A 1 91 ? -14.630 9.507 3.554 1.00 98.50 91 THR A C 1
ATOM 750 O O . THR A 1 91 ? -15.335 8.644 3.041 1.00 98.50 91 THR A O 1
ATOM 753 N N . GLY A 1 92 ? -14.159 9.404 4.800 1.00 98.38 92 GLY A N 1
ATOM 754 C CA . GLY A 1 92 ? -14.134 8.161 5.573 1.00 98.38 92 GLY A CA 1
ATOM 755 C C . GLY A 1 92 ? -12.829 7.368 5.417 1.00 98.38 92 GLY A C 1
ATOM 756 O O . GLY A 1 92 ? -12.606 6.443 6.193 1.00 98.38 92 GLY A O 1
ATOM 757 N N . MET A 1 93 ? -11.946 7.738 4.483 1.00 98.88 93 MET A N 1
ATOM 758 C CA . MET A 1 93 ? -10.568 7.236 4.446 1.00 98.88 93 MET A CA 1
ATOM 759 C C . MET A 1 93 ? -9.698 7.949 5.482 1.00 98.88 93 MET A C 1
ATOM 761 O O . MET A 1 93 ? -10.054 8.997 6.023 1.00 98.88 93 MET A O 1
ATOM 765 N N . VAL A 1 94 ? -8.545 7.357 5.750 1.00 98.75 94 VAL A N 1
ATOM 766 C CA . VAL A 1 94 ? -7.542 7.817 6.702 1.00 98.75 94 VAL A CA 1
ATOM 767 C C . VAL A 1 94 ? -6.411 8.476 5.919 1.00 98.75 94 VAL A C 1
ATOM 769 O O . VAL A 1 94 ? -5.894 7.903 4.957 1.00 98.75 94 VAL A O 1
ATOM 772 N N . LYS A 1 95 ? -6.031 9.692 6.314 1.00 98.50 95 LYS A N 1
ATOM 773 C CA . LYS A 1 95 ? -4.866 10.389 5.760 1.00 98.50 95 LYS A CA 1
ATOM 774 C C . LYS A 1 95 ? -3.603 9.576 6.051 1.00 98.50 95 LYS A C 1
ATOM 776 O O . LYS A 1 95 ? -3.430 9.134 7.182 1.00 98.50 95 LYS A O 1
ATOM 781 N N . SER A 1 96 ? -2.703 9.469 5.086 1.00 98.44 96 SER A N 1
ATOM 782 C CA . SER A 1 96 ? -1.286 9.139 5.260 1.00 98.44 96 SER A CA 1
ATOM 783 C C . SER A 1 96 ? -0.490 10.365 4.834 1.00 98.44 96 SER A C 1
ATOM 785 O O . SER A 1 96 ? -0.874 11.005 3.860 1.00 98.44 96 SER A O 1
ATOM 787 N N . LEU A 1 97 ? 0.562 10.742 5.565 1.00 98.06 97 LEU A N 1
ATOM 788 C CA . LEU A 1 97 ? 1.447 11.810 5.084 1.00 98.06 97 LEU A CA 1
ATOM 789 C C . LEU A 1 97 ? 2.553 11.229 4.208 1.00 98.06 97 LEU A C 1
ATOM 791 O O . LEU A 1 97 ? 2.975 11.878 3.256 1.00 98.06 97 LEU A O 1
ATOM 795 N N . PHE A 1 98 ? 2.983 10.004 4.486 1.00 98.75 98 PHE A N 1
ATOM 796 C CA . PHE A 1 98 ? 4.008 9.312 3.721 1.00 98.75 98 PHE A CA 1
ATOM 797 C C . PHE A 1 98 ? 3.492 7.962 3.214 1.00 98.75 98 PHE A C 1
ATOM 799 O O . PHE A 1 98 ? 2.493 7.425 3.708 1.00 98.75 98 PHE A O 1
ATOM 806 N N . ARG A 1 99 ? 4.131 7.477 2.157 1.00 98.75 99 ARG A N 1
ATOM 807 C CA . ARG A 1 99 ? 3.940 6.166 1.526 1.00 98.75 99 ARG A CA 1
ATOM 808 C C . ARG A 1 99 ? 4.836 5.133 2.224 1.00 98.75 99 ARG A C 1
ATOM 810 O O . ARG A 1 99 ? 5.784 5.540 2.885 1.00 98.75 99 ARG A O 1
ATOM 817 N N . PRO A 1 100 ? 4.662 3.826 1.970 1.00 98.38 100 PRO A N 1
ATOM 818 C CA . PRO A 1 100 ? 5.604 2.794 2.425 1.00 98.38 100 PRO A CA 1
ATOM 819 C C . PRO A 1 100 ? 7.013 2.902 1.798 1.00 98.38 100 PRO A C 1
ATOM 821 O O . PRO A 1 100 ? 7.878 2.075 2.081 1.00 98.38 100 PRO A O 1
ATOM 824 N N . SER A 1 101 ? 7.240 3.866 0.896 1.00 97.81 101 SER A N 1
ATOM 825 C CA . SER A 1 101 ? 8.558 4.258 0.378 1.00 97.81 101 SER A CA 1
ATOM 826 C C . SER A 1 101 ? 9.237 5.356 1.208 1.00 97.81 101 SER A C 1
ATOM 828 O O . SER A 1 101 ? 10.268 5.872 0.792 1.00 97.81 101 SER A O 1
ATOM 830 N N . ASP A 1 102 ? 8.636 5.773 2.325 1.00 97.88 102 ASP A N 1
ATOM 831 C CA . ASP A 1 102 ? 9.024 6.933 3.137 1.00 97.88 102 ASP A CA 1
ATOM 832 C C . ASP A 1 102 ? 8.898 8.294 2.408 1.00 97.88 102 ASP A C 1
ATOM 834 O O . ASP A 1 102 ? 9.268 9.335 2.960 1.00 97.88 102 ASP A O 1
ATOM 838 N N . ASP A 1 103 ? 8.346 8.323 1.187 1.00 98.31 103 ASP A N 1
ATOM 839 C CA . ASP A 1 103 ? 8.090 9.548 0.421 1.00 98.31 103 ASP A CA 1
ATOM 840 C C . ASP A 1 103 ? 6.737 10.175 0.772 1.00 98.31 103 ASP A C 1
ATOM 842 O O . ASP A 1 103 ? 5.731 9.486 0.959 1.00 98.31 103 ASP A O 1
ATOM 846 N N . ALA A 1 104 ? 6.680 11.505 0.786 1.00 98.38 104 ALA A N 1
ATOM 847 C CA . ALA A 1 104 ? 5.458 12.264 1.003 1.00 98.38 104 ALA A CA 1
ATOM 848 C C . ALA A 1 104 ? 4.377 11.936 -0.043 1.00 98.38 104 ALA A C 1
ATOM 850 O O . ALA A 1 104 ? 4.620 11.962 -1.252 1.00 98.38 104 ALA A O 1
ATOM 851 N N . THR A 1 105 ? 3.149 11.708 0.422 1.00 98.50 105 THR A N 1
ATOM 852 C CA . THR A 1 105 ? 1.971 11.629 -0.446 1.00 98.50 105 THR A CA 1
ATOM 853 C C . THR A 1 105 ? 1.700 12.982 -1.104 1.00 98.50 105 THR A C 1
ATOM 855 O O . THR A 1 105 ? 1.814 14.021 -0.446 1.00 98.50 105 THR A O 1
ATOM 858 N N . LEU A 1 106 ? 1.260 12.987 -2.364 1.00 97.69 106 LEU A N 1
ATOM 859 C CA . LEU A 1 106 ? 0.729 14.192 -3.004 1.00 97.69 106 LEU A CA 1
ATOM 860 C C . LEU A 1 106 ? -0.701 14.453 -2.538 1.00 97.69 106 LEU A C 1
ATOM 862 O O . LEU A 1 106 ? -1.004 15.568 -2.120 1.00 97.69 106 LEU A O 1
ATOM 866 N N . TYR A 1 107 ? -1.560 13.431 -2.554 1.00 98.56 107 TYR A N 1
ATOM 867 C CA . TYR A 1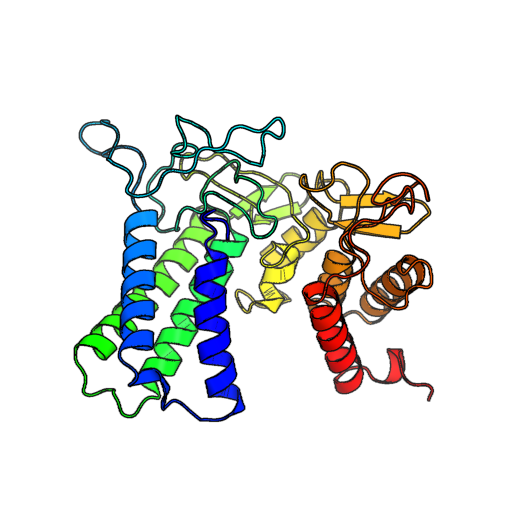 107 ? -2.879 13.513 -1.927 1.00 98.56 107 TYR A CA 1
ATOM 868 C C . TYR A 1 107 ? -2.971 12.547 -0.736 1.00 98.56 107 TYR A C 1
ATOM 870 O O . TYR A 1 107 ? -2.729 11.353 -0.908 1.00 98.56 107 TYR A O 1
ATOM 878 N N . PRO A 1 108 ? -3.325 13.019 0.477 1.00 98.12 108 PRO A N 1
ATOM 879 C CA . PRO A 1 108 ? -3.177 12.205 1.684 1.00 98.12 108 PRO A CA 1
ATOM 880 C C . PRO A 1 108 ? -4.036 10.938 1.759 1.00 98.12 108 PRO A C 1
ATOM 882 O O . PRO A 1 108 ? -3.738 10.070 2.576 1.00 98.12 108 PRO A O 1
ATOM 885 N N . PHE A 1 109 ? -5.101 10.779 0.961 1.00 98.81 109 PHE A N 1
ATOM 886 C CA . PHE A 1 109 ? -5.807 9.495 0.909 1.00 98.81 109 PHE A CA 1
ATOM 887 C C . PHE A 1 109 ? -5.105 8.543 -0.058 1.00 98.81 109 PHE A C 1
ATOM 889 O O . PHE A 1 109 ? -5.533 8.333 -1.192 1.00 98.81 109 PHE A O 1
ATOM 896 N N . PHE A 1 110 ? -4.016 7.967 0.440 1.00 98.81 110 PHE A N 1
ATOM 897 C CA . PHE A 1 110 ? -3.259 6.890 -0.182 1.00 98.81 110 PHE A CA 1
ATOM 898 C C . PHE A 1 110 ? -4.094 5.600 -0.229 1.00 98.81 110 PHE A C 1
ATOM 900 O O . PHE A 1 110 ? -4.404 5.006 0.812 1.00 98.81 110 PHE A O 1
ATOM 907 N N . ILE A 1 111 ? -4.502 5.190 -1.434 1.00 98.94 111 ILE A N 1
ATOM 908 C CA . ILE A 1 111 ? -5.491 4.125 -1.649 1.00 98.94 111 ILE A CA 1
ATOM 909 C C . ILE A 1 111 ? -4.966 2.748 -1.214 1.00 98.94 111 ILE A C 1
ATOM 911 O O . ILE A 1 111 ? -5.650 2.120 -0.402 1.00 98.94 111 ILE A O 1
ATOM 915 N N . PRO A 1 112 ? -3.777 2.272 -1.642 1.00 98.94 112 PRO A N 1
ATOM 916 C CA . PRO A 1 112 ? -3.244 0.986 -1.183 1.00 98.94 112 PRO A CA 1
ATOM 917 C C . PRO A 1 112 ? -3.134 0.855 0.341 1.00 98.94 112 PRO A C 1
ATOM 919 O O . PRO A 1 112 ? -3.546 -0.159 0.906 1.00 98.94 112 PRO A O 1
ATOM 922 N N . GLY A 1 113 ? -2.644 1.892 1.025 1.00 98.81 113 GLY A N 1
ATOM 923 C CA . GLY A 1 113 ? -2.533 1.894 2.485 1.00 98.81 113 GLY A CA 1
ATOM 924 C C . GLY A 1 113 ? -3.890 1.847 3.189 1.00 98.81 113 GLY A C 1
ATOM 925 O O . GLY A 1 113 ? -4.072 1.087 4.141 1.00 98.81 113 GLY A O 1
ATOM 926 N N . ASN A 1 114 ? -4.883 2.588 2.685 1.00 98.94 114 ASN A N 1
ATOM 927 C CA . ASN A 1 114 ? -6.259 2.497 3.182 1.00 98.94 114 ASN A CA 1
ATOM 928 C C . ASN A 1 114 ? -6.871 1.113 2.916 1.00 98.94 114 ASN A C 1
ATOM 930 O O . ASN A 1 114 ? -7.610 0.595 3.756 1.00 98.94 114 ASN A O 1
ATOM 934 N N . ALA A 1 115 ? -6.549 0.497 1.778 1.00 98.94 115 ALA A N 1
ATOM 935 C CA . ALA A 1 115 ? -6.999 -0.844 1.433 1.00 98.94 115 ALA A CA 1
ATOM 936 C C . ALA A 1 115 ? -6.455 -1.873 2.434 1.00 98.94 115 ALA A C 1
ATOM 938 O O . ALA A 1 115 ? -7.246 -2.604 3.035 1.00 98.94 115 ALA A O 1
ATOM 939 N N . MET A 1 116 ? -5.140 -1.850 2.690 1.00 98.94 116 MET A N 1
ATOM 940 C CA . MET A 1 116 ? -4.486 -2.694 3.695 1.00 98.94 116 MET A CA 1
ATOM 941 C C . MET A 1 116 ? -5.102 -2.480 5.078 1.00 98.94 116 MET A C 1
ATOM 943 O O . MET A 1 116 ? -5.524 -3.439 5.718 1.00 98.94 116 MET A O 1
ATOM 947 N N . LEU A 1 117 ? -5.245 -1.226 5.516 1.00 98.94 117 LEU A N 1
ATOM 948 C CA . LEU A 1 117 ? -5.841 -0.926 6.813 1.00 98.94 117 LEU A CA 1
ATOM 949 C C . LEU A 1 117 ? -7.277 -1.461 6.928 1.00 98.94 117 LEU A C 1
ATOM 951 O O . LEU A 1 117 ? -7.648 -1.999 7.969 1.00 98.94 117 LEU A O 1
ATOM 955 N N . SER A 1 118 ? -8.091 -1.339 5.874 1.00 98.94 118 SER A N 1
ATOM 956 C CA . SER A 1 118 ? -9.472 -1.835 5.893 1.00 98.94 118 SER A CA 1
ATOM 957 C C . SER A 1 118 ? -9.545 -3.354 6.077 1.00 98.94 118 SER A C 1
ATOM 959 O O . SER A 1 118 ? -10.393 -3.828 6.836 1.00 98.94 118 SER A O 1
ATOM 961 N N . VAL A 1 119 ? -8.642 -4.105 5.437 1.00 98.94 119 VAL A N 1
ATOM 962 C CA . VAL A 1 119 ? -8.535 -5.562 5.590 1.00 98.94 119 VAL A CA 1
ATOM 963 C C . VAL A 1 119 ? -8.105 -5.898 7.010 1.00 98.94 119 VAL A C 1
ATOM 965 O O . VAL A 1 119 ? -8.781 -6.660 7.701 1.00 98.94 119 VAL A O 1
ATOM 968 N N . GLU A 1 120 ? -7.034 -5.263 7.481 1.00 98.88 120 GLU A N 1
ATOM 969 C CA . GLU A 1 120 ? -6.447 -5.600 8.771 1.00 98.88 120 GLU A CA 1
ATOM 970 C C . GLU A 1 120 ? -7.355 -5.212 9.946 1.00 98.88 120 GLU A C 1
ATOM 972 O O . GLU A 1 120 ? -7.437 -5.936 10.931 1.00 98.88 120 GLU A O 1
ATOM 977 N N . LEU A 1 121 ? -8.159 -4.152 9.841 1.00 98.88 121 LEU A N 1
ATOM 978 C CA . LEU A 1 121 ? -9.208 -3.875 10.832 1.00 98.88 121 LEU A CA 1
ATOM 979 C C . LEU A 1 121 ? -10.287 -4.975 10.879 1.00 98.88 121 LEU A C 1
ATOM 981 O O . LEU A 1 121 ? -10.814 -5.280 11.952 1.00 98.88 121 LEU A O 1
ATOM 985 N N . GLY A 1 122 ? -10.603 -5.603 9.744 1.00 98.75 122 GLY A N 1
ATOM 986 C CA . GLY A 1 122 ? -11.477 -6.779 9.704 1.00 98.75 122 GLY A CA 1
ATOM 987 C C . GLY A 1 122 ? -10.847 -7.977 10.422 1.00 98.75 122 GLY A C 1
ATOM 988 O O . GLY A 1 122 ? -11.484 -8.599 11.274 1.00 98.75 122 GLY A O 1
ATOM 989 N N . HIS A 1 123 ? -9.568 -8.235 10.150 1.00 98.62 123 HIS A N 1
ATOM 990 C CA . HIS A 1 123 ? -8.769 -9.253 10.832 1.00 98.62 123 HIS A CA 1
ATOM 991 C C . HIS A 1 123 ? -8.662 -9.012 12.343 1.00 98.62 123 HIS A C 1
ATOM 993 O O . HIS A 1 123 ? -8.853 -9.938 13.133 1.00 98.62 123 HIS A O 1
ATOM 999 N N . LEU A 1 124 ? -8.440 -7.768 12.775 1.00 98.50 124 LEU A N 1
ATOM 1000 C CA . LEU A 1 124 ? -8.427 -7.397 14.189 1.00 98.50 124 LEU A CA 1
ATOM 1001 C C . LEU A 1 124 ? -9.752 -7.758 14.858 1.00 98.50 124 LEU A C 1
ATOM 1003 O O . LEU A 1 124 ? -9.759 -8.381 15.916 1.00 98.50 124 LEU A O 1
ATOM 1007 N N . ALA A 1 125 ? -10.882 -7.424 14.233 1.00 97.75 125 ALA A N 1
ATOM 1008 C CA . ALA A 1 125 ? -12.185 -7.791 14.769 1.00 97.75 125 ALA A CA 1
ATOM 1009 C C . ALA A 1 125 ? -12.377 -9.314 14.858 1.00 97.75 125 ALA A C 1
ATOM 1011 O O . ALA A 1 125 ? -12.944 -9.801 15.837 1.00 97.75 125 ALA A O 1
ATOM 1012 N N . GLN A 1 126 ? -11.900 -10.075 13.870 1.00 96.88 126 GLN A N 1
ATOM 1013 C CA . GLN A 1 126 ? -11.944 -11.539 13.891 1.00 96.88 126 GLN A CA 1
ATOM 1014 C C . GLN A 1 126 ? -11.095 -12.123 15.030 1.00 96.88 126 GLN A C 1
ATOM 1016 O O . GLN A 1 126 ? -11.589 -12.973 15.772 1.00 96.88 126 GLN A O 1
ATOM 1021 N N . LEU A 1 127 ? -9.866 -11.632 15.214 1.00 96.38 127 LEU A N 1
ATOM 1022 C CA . LEU A 1 127 ? -8.975 -12.009 16.315 1.00 96.38 127 LEU A CA 1
ATOM 1023 C C . LEU A 1 127 ? -9.602 -11.699 17.681 1.00 96.38 127 LEU A C 1
ATOM 1025 O O . LEU A 1 127 ? -9.659 -12.551 18.567 1.00 96.38 127 LEU A O 1
ATOM 1029 N N . LEU A 1 128 ? -10.114 -10.483 17.867 1.00 94.94 128 LEU A N 1
ATOM 1030 C CA . LEU A 1 128 ? -10.733 -10.087 19.131 1.00 94.94 128 LEU A CA 1
ATOM 1031 C C . LEU A 1 128 ? -11.987 -10.914 19.421 1.00 94.94 128 LEU A C 1
ATOM 1033 O O . LEU A 1 128 ? -12.209 -11.329 20.561 1.00 94.94 128 LEU A O 1
ATOM 1037 N N . ASN A 1 129 ? -12.765 -11.228 18.382 1.00 91.38 129 ASN A N 1
ATOM 1038 C CA . ASN A 1 129 ? -13.882 -12.148 18.494 1.00 91.38 129 ASN A CA 1
ATOM 1039 C C . ASN A 1 129 ? -13.430 -13.570 18.811 1.00 91.38 129 ASN A C 1
ATOM 1041 O O . ASN A 1 129 ? -14.147 -14.244 19.519 1.00 91.38 129 ASN A O 1
ATOM 1045 N N . SER A 1 130 ? -12.300 -14.100 18.361 1.00 86.25 130 SER A N 1
ATOM 1046 C CA . SER A 1 130 ? -11.921 -15.480 18.716 1.00 86.25 130 SER A CA 1
ATOM 1047 C C . SER A 1 130 ? -11.389 -15.626 20.150 1.00 86.25 130 SER A C 1
ATOM 1049 O O . SER A 1 130 ? -11.349 -16.736 20.680 1.00 86.25 130 SER A O 1
ATOM 1051 N N . SER A 1 131 ? -11.010 -14.517 20.791 1.00 81.06 131 SER A N 1
ATOM 1052 C CA . SER A 1 131 ? -10.409 -14.514 22.126 1.00 81.06 131 SER A CA 1
ATOM 1053 C C . SER A 1 131 ? -11.377 -14.923 23.246 1.00 81.06 131 SER A C 1
ATOM 1055 O O . SER A 1 131 ? -12.578 -14.657 23.203 1.00 81.06 131 SER A O 1
ATOM 1057 N N . SER A 1 132 ? -10.848 -15.530 24.314 1.00 71.56 132 SER A N 1
ATOM 1058 C CA . SER A 1 132 ? -11.596 -15.776 25.562 1.00 71.56 132 SER A CA 1
ATOM 1059 C C . SER A 1 132 ? -11.952 -14.478 26.305 1.00 71.56 132 SER A C 1
ATOM 1061 O O . SER A 1 132 ? -12.786 -14.478 27.210 1.00 71.56 132 SER A O 1
ATOM 1063 N N . SER A 1 133 ? -11.377 -13.354 25.875 1.00 69.31 133 SER A N 1
ATOM 1064 C CA . SER A 1 133 ? -11.521 -12.009 26.434 1.00 69.31 133 SER A CA 1
ATOM 1065 C C . SER A 1 133 ? -12.790 -11.282 25.990 1.00 69.31 133 SER A C 1
ATOM 1067 O O . SER A 1 133 ? -12.948 -10.100 26.292 1.00 69.31 133 SER A O 1
ATOM 1069 N N . ARG A 1 134 ? -13.722 -11.967 25.308 1.00 68.31 134 ARG A N 1
ATOM 1070 C CA . ARG A 1 134 ? -15.012 -11.407 24.856 1.00 68.31 134 ARG A CA 1
ATOM 1071 C C . ARG A 1 134 ? -15.812 -10.716 25.958 1.00 68.31 134 ARG A C 1
ATOM 1073 O O . ARG A 1 134 ? -16.650 -9.883 25.639 1.00 68.31 134 ARG A O 1
ATOM 1080 N N . SER A 1 135 ? -15.612 -11.060 27.229 1.00 74.44 135 SER A N 1
ATOM 1081 C CA . SER A 1 135 ? -16.301 -10.429 28.363 1.00 74.44 135 SER A CA 1
ATOM 1082 C C . SER A 1 135 ? -15.737 -9.053 28.747 1.00 74.44 135 SER A C 1
ATOM 1084 O O . SER A 1 135 ? -16.385 -8.326 29.496 1.00 74.44 135 SER A O 1
ATOM 1086 N N . ASN A 1 136 ? -14.565 -8.663 28.235 1.00 86.12 136 ASN A N 1
ATOM 1087 C CA . ASN A 1 136 ? -13.974 -7.351 28.482 1.00 86.12 136 ASN A CA 1
ATOM 1088 C C . ASN A 1 136 ? -14.649 -6.282 27.602 1.00 86.12 136 ASN A C 1
ATOM 1090 O O . ASN A 1 136 ? -14.573 -6.330 26.373 1.00 86.12 136 ASN A O 1
ATOM 1094 N N . SER A 1 137 ? -15.279 -5.285 28.228 1.00 88.81 137 SER A N 1
ATOM 1095 C CA . SER A 1 137 ? -16.011 -4.218 27.532 1.00 88.81 137 SER A CA 1
ATOM 1096 C C . SER A 1 137 ? -15.131 -3.367 26.607 1.00 88.81 137 SER A C 1
ATOM 1098 O O . SER A 1 137 ? -15.597 -2.950 25.548 1.00 88.81 137 SER A O 1
ATOM 1100 N N . LYS A 1 138 ? -13.850 -3.153 26.949 1.00 90.69 138 LYS A N 1
ATOM 1101 C CA . LYS A 1 138 ? -12.895 -2.427 26.092 1.00 90.69 138 LYS A CA 1
ATOM 1102 C C . LYS A 1 138 ? -12.627 -3.208 24.802 1.00 90.69 138 LYS A C 1
ATOM 1104 O O . LYS A 1 138 ? -12.685 -2.636 23.717 1.00 90.69 138 LYS A O 1
ATOM 1109 N N . ILE A 1 139 ? -12.446 -4.526 24.909 1.00 92.50 139 ILE A N 1
ATOM 1110 C CA . ILE A 1 139 ? -12.266 -5.422 23.755 1.00 92.50 139 ILE A CA 1
ATOM 1111 C C . ILE A 1 139 ? -13.516 -5.447 22.868 1.00 92.50 139 ILE A C 1
ATOM 1113 O O . ILE A 1 139 ? -13.398 -5.340 21.651 1.00 92.50 139 ILE A O 1
ATOM 1117 N N . GLN A 1 140 ? -14.717 -5.506 23.451 1.00 92.88 140 GLN A N 1
ATOM 1118 C CA . GLN A 1 140 ? -15.968 -5.419 22.680 1.00 92.88 140 GLN A CA 1
ATOM 1119 C C . GLN A 1 140 ? -16.086 -4.094 21.908 1.00 92.88 140 GLN A C 1
ATOM 1121 O O . GLN A 1 140 ? -16.519 -4.081 20.749 1.00 92.88 140 GLN A O 1
ATOM 1126 N N . GLY A 1 141 ? -15.675 -2.986 22.536 1.00 95.88 141 GLY A N 1
ATOM 1127 C CA . GLY A 1 141 ? -15.590 -1.674 21.896 1.00 95.88 141 GLY A CA 1
ATOM 1128 C C . GLY A 1 141 ? -14.638 -1.685 20.700 1.00 95.88 141 GLY A C 1
ATOM 1129 O O . GLY A 1 141 ? -15.028 -1.280 19.606 1.00 95.88 141 GLY A O 1
ATOM 1130 N N . PHE A 1 142 ? -13.434 -2.236 20.873 1.00 97.12 142 PHE A N 1
ATOM 1131 C CA . PHE A 1 142 ? -12.443 -2.367 19.802 1.00 97.12 142 PHE A CA 1
ATOM 1132 C C . PHE A 1 142 ? -12.933 -3.215 18.636 1.00 97.12 142 PHE A C 1
ATOM 1134 O O . PHE A 1 142 ? -12.778 -2.803 17.487 1.00 97.12 142 PHE A O 1
ATOM 1141 N N . THR A 1 143 ? -13.566 -4.357 18.902 1.00 97.00 143 THR A N 1
ATOM 1142 C CA . THR A 1 143 ? -14.159 -5.200 17.858 1.00 97.00 143 THR A CA 1
ATOM 1143 C C . THR A 1 143 ? -15.181 -4.418 17.035 1.00 97.00 143 THR A C 1
ATOM 1145 O O . THR A 1 143 ? -15.125 -4.417 15.804 1.00 97.00 143 THR A O 1
ATOM 1148 N N . SER A 1 144 ? -16.101 -3.726 17.711 1.00 96.75 144 SER A N 1
ATOM 1149 C CA . SER A 1 144 ? -17.183 -2.978 17.060 1.00 96.75 144 SER A CA 1
ATOM 1150 C C . SER A 1 144 ? -16.644 -1.813 16.228 1.00 96.75 144 SER A C 1
ATOM 1152 O O . SER A 1 144 ? -17.059 -1.614 15.084 1.00 96.75 144 SER A O 1
ATOM 1154 N N . ASP A 1 145 ? -15.682 -1.069 16.775 1.00 98.06 145 ASP A N 1
ATOM 1155 C CA . ASP A 1 145 ? -15.018 0.020 16.065 1.00 98.06 145 ASP A CA 1
ATOM 1156 C C . ASP A 1 145 ? -14.227 -0.475 14.856 1.00 98.06 145 ASP A C 1
ATOM 1158 O O . ASP A 1 145 ? -14.307 0.141 13.794 1.00 98.06 145 ASP A O 1
ATOM 1162 N N . SER A 1 146 ? -13.513 -1.593 14.990 1.00 98.62 146 SER A N 1
ATOM 1163 C CA . SER A 1 146 ? -12.703 -2.157 13.909 1.00 98.62 146 SER A CA 1
ATOM 1164 C C . SER A 1 146 ? -13.574 -2.614 12.737 1.00 98.62 146 SER A C 1
ATOM 1166 O O . SER A 1 146 ? -13.290 -2.252 11.599 1.00 98.62 146 SER A O 1
ATOM 1168 N N . LEU A 1 147 ? -14.700 -3.297 12.995 1.00 98.44 147 LEU A N 1
ATOM 1169 C CA . LEU A 1 147 ? -15.663 -3.670 11.945 1.00 98.44 147 LEU A CA 1
ATOM 1170 C C . LEU A 1 147 ? -16.253 -2.445 11.243 1.00 98.44 147 LEU A C 1
ATOM 1172 O O . LEU A 1 147 ? -16.337 -2.400 10.013 1.00 98.44 147 LEU A O 1
ATOM 1176 N N . ARG A 1 148 ? -16.658 -1.435 12.022 1.00 98.69 148 ARG A N 1
ATOM 1177 C CA . ARG A 1 148 ? -17.238 -0.203 11.483 1.00 98.69 148 ARG A CA 1
ATOM 1178 C C . ARG A 1 148 ? -16.232 0.549 10.612 1.00 98.69 148 ARG A C 1
ATOM 1180 O O . ARG A 1 148 ? -16.588 0.965 9.512 1.00 98.69 148 ARG A O 1
ATOM 1187 N N . LEU A 1 149 ? -14.999 0.722 11.090 1.00 98.88 149 LEU A N 1
ATOM 1188 C CA . LEU A 1 149 ? -13.930 1.416 10.368 1.00 98.88 149 LEU A CA 1
ATOM 1189 C C . LEU A 1 149 ? -13.488 0.637 9.126 1.00 98.88 149 LEU A C 1
ATOM 1191 O O . LEU A 1 149 ? -13.367 1.239 8.064 1.00 98.88 149 LEU A O 1
ATOM 1195 N N . SER A 1 150 ? -13.335 -0.687 9.227 1.00 98.88 150 SER A N 1
ATOM 1196 C CA . SER A 1 150 ? -13.039 -1.570 8.090 1.00 98.88 150 SER A CA 1
ATOM 1197 C C . SER A 1 150 ? -14.033 -1.345 6.948 1.00 98.88 150 SER A C 1
ATOM 1199 O O . SER A 1 150 ? -13.640 -0.997 5.832 1.00 98.88 150 SER A O 1
ATOM 1201 N N . LYS A 1 151 ? -15.337 -1.433 7.249 1.00 98.88 151 LYS A N 1
ATOM 1202 C CA . LYS A 1 151 ? -16.393 -1.209 6.258 1.00 98.88 151 LYS A CA 1
ATOM 1203 C C . LYS A 1 151 ? -16.386 0.223 5.721 1.00 98.88 151 LYS A C 1
ATOM 1205 O O . LYS A 1 151 ? -16.461 0.417 4.513 1.00 98.88 151 LYS A O 1
ATOM 1210 N N . GLN A 1 152 ? -16.293 1.219 6.602 1.00 98.88 152 GLN A N 1
ATOM 1211 C CA . GLN A 1 152 ? -16.314 2.631 6.218 1.00 98.88 152 GLN A CA 1
ATOM 1212 C C . GLN A 1 152 ? -15.174 2.986 5.257 1.00 98.88 152 GLN A C 1
ATOM 1214 O O . GLN A 1 152 ? -15.420 3.626 4.237 1.00 98.88 152 GLN A O 1
ATOM 1219 N N . ILE A 1 153 ? -13.945 2.566 5.569 1.00 98.94 153 ILE A N 1
ATOM 1220 C CA . ILE A 1 153 ? -12.768 2.835 4.737 1.00 98.94 153 ILE A CA 1
ATOM 1221 C C . ILE A 1 153 ? -12.909 2.109 3.397 1.00 98.94 153 ILE A C 1
ATOM 1223 O O . ILE A 1 153 ? -12.697 2.723 2.354 1.00 98.94 153 ILE A O 1
ATOM 1227 N N . ARG A 1 154 ? -13.340 0.839 3.403 1.00 98.88 154 ARG A N 1
ATOM 1228 C CA . ARG A 1 154 ? -13.590 0.080 2.170 1.00 98.88 154 ARG A CA 1
ATOM 1229 C C . ARG A 1 154 ? -14.608 0.781 1.270 1.00 98.88 154 ARG A C 1
ATOM 1231 O O . ARG A 1 154 ? -14.325 1.007 0.097 1.00 98.88 154 ARG A O 1
ATOM 1238 N N . ASP A 1 155 ? -15.765 1.154 1.810 1.00 98.88 155 ASP A N 1
ATOM 1239 C CA . ASP A 1 155 ? -16.811 1.854 1.054 1.00 98.88 155 ASP A CA 1
ATOM 1240 C C . ASP A 1 155 ? -16.296 3.194 0.498 1.00 98.88 155 ASP A C 1
ATOM 1242 O O . ASP A 1 155 ? -16.603 3.564 -0.637 1.00 98.88 155 ASP A O 1
ATOM 1246 N N . ALA A 1 156 ? -15.474 3.911 1.272 1.00 98.88 156 ALA A N 1
ATOM 1247 C CA . ALA A 1 156 ? -14.861 5.162 0.847 1.00 98.88 156 ALA A CA 1
ATOM 1248 C C . ALA A 1 156 ? -13.848 4.967 -0.296 1.00 98.88 156 ALA A C 1
ATOM 1250 O O . ALA A 1 156 ? -13.856 5.759 -1.238 1.00 98.88 156 ALA A O 1
ATOM 1251 N N . ILE A 1 157 ? -13.044 3.897 -0.282 1.00 98.94 157 ILE A N 1
ATOM 1252 C CA . ILE A 1 157 ? -12.146 3.551 -1.398 1.00 98.94 157 ILE A CA 1
ATOM 1253 C C . ILE A 1 157 ? -12.951 3.330 -2.681 1.00 98.94 157 ILE A C 1
ATOM 1255 O O . ILE A 1 157 ? -12.629 3.917 -3.709 1.00 98.94 157 ILE A O 1
ATOM 1259 N N . TYR A 1 158 ? -14.029 2.543 -2.638 1.00 98.81 158 TYR A N 1
ATOM 1260 C CA . TYR A 1 158 ? -14.851 2.311 -3.833 1.00 98.81 158 TYR A CA 1
ATOM 1261 C C . TYR A 1 158 ? -15.570 3.579 -4.314 1.00 98.81 158 TYR A C 1
ATOM 1263 O O . TYR A 1 158 ? -15.791 3.747 -5.512 1.00 98.81 158 TYR A O 1
ATOM 1271 N N . LYS A 1 159 ? -15.931 4.486 -3.400 1.00 98.69 159 LYS A N 1
ATOM 1272 C CA . LYS A 1 159 ? -16.624 5.732 -3.743 1.00 98.69 159 LYS A CA 1
ATOM 1273 C C . LYS A 1 159 ? -15.700 6.812 -4.308 1.00 98.69 159 LYS A C 1
ATOM 1275 O O . LYS A 1 159 ? -16.116 7.538 -5.205 1.00 98.69 159 LYS A O 1
ATOM 1280 N N . TYR A 1 160 ? -14.499 6.960 -3.753 1.00 98.81 160 TYR A N 1
ATOM 1281 C CA . TYR A 1 160 ? -13.606 8.090 -4.039 1.00 98.81 160 TYR A CA 1
ATOM 1282 C C . TYR A 1 160 ? -12.305 7.685 -4.736 1.00 98.81 160 TYR A C 1
ATOM 1284 O O . TYR A 1 160 ? -11.690 8.525 -5.380 1.00 98.81 160 TYR A O 1
ATOM 1292 N N . GLY A 1 161 ? -11.872 6.432 -4.595 1.00 98.69 161 GLY A N 1
ATOM 1293 C CA . GLY A 1 161 ? -10.606 5.926 -5.125 1.00 98.69 161 GLY A CA 1
ATOM 1294 C C . GLY A 1 161 ? -10.692 5.320 -6.524 1.00 98.69 161 GLY A C 1
ATOM 1295 O O . GLY A 1 161 ? -9.652 4.997 -7.085 1.00 98.69 161 GLY A O 1
ATOM 1296 N N . ILE A 1 162 ? -11.888 5.154 -7.099 1.00 98.81 162 ILE A N 1
ATOM 1297 C CA . ILE A 1 162 ? -12.064 4.658 -8.472 1.00 98.81 162 ILE A CA 1
ATOM 1298 C C . ILE A 1 162 ? -12.243 5.832 -9.429 1.00 98.81 162 ILE A C 1
ATOM 1300 O O . ILE A 1 162 ? -13.103 6.686 -9.220 1.00 98.81 162 ILE A O 1
ATOM 1304 N N . VAL A 1 163 ? -11.480 5.821 -10.520 1.00 98.38 163 VAL A N 1
ATOM 1305 C CA . VAL A 1 163 ? -11.545 6.824 -11.586 1.00 98.38 163 VAL A CA 1
ATOM 1306 C C . VAL A 1 163 ? -11.805 6.172 -12.942 1.00 98.38 163 VAL A C 1
ATOM 1308 O O . VAL A 1 163 ? -11.429 5.023 -13.177 1.00 98.38 163 VAL A O 1
ATOM 1311 N N . ASP A 1 164 ? -12.437 6.914 -13.851 1.00 98.50 164 ASP A N 1
ATOM 1312 C CA . ASP A 1 164 ? -12.621 6.506 -15.244 1.00 98.50 164 ASP A CA 1
ATOM 1313 C C . ASP A 1 164 ? -11.396 6.928 -16.074 1.00 98.50 164 ASP A C 1
ATOM 1315 O O . ASP A 1 164 ? -11.274 8.078 -16.495 1.00 98.50 164 ASP A O 1
ATOM 1319 N N . HIS A 1 165 ? -10.465 5.997 -16.295 1.00 98.50 165 HIS A N 1
ATOM 1320 C CA . HIS A 1 165 ? -9.278 6.227 -17.116 1.00 98.50 165 HIS A CA 1
ATOM 1321 C C . HIS A 1 165 ? -9.609 6.096 -18.613 1.00 98.50 165 HIS A C 1
ATOM 1323 O O . HIS A 1 165 ? -10.233 5.104 -19.005 1.00 98.50 165 HIS A O 1
ATOM 1329 N N . PRO A 1 166 ? -9.131 7.009 -19.484 1.00 97.69 166 PRO A N 1
ATOM 1330 C CA . PRO A 1 166 ? -9.485 7.020 -20.909 1.00 97.69 166 PRO A CA 1
ATOM 1331 C C . PRO A 1 166 ? -9.136 5.720 -21.653 1.00 97.69 166 PRO A C 1
ATOM 1333 O O . PRO A 1 166 ? -9.886 5.294 -22.525 1.00 97.69 166 PRO A O 1
ATOM 1336 N N . THR A 1 167 ? -8.020 5.075 -21.296 1.00 98.44 167 THR A N 1
ATOM 1337 C CA . THR A 1 167 ? -7.547 3.831 -21.942 1.00 98.44 167 THR A CA 1
ATOM 1338 C C . THR A 1 167 ? -7.998 2.542 -21.242 1.00 98.44 167 THR A C 1
ATOM 1340 O O . THR A 1 167 ? -8.317 1.561 -21.907 1.00 98.44 167 THR A O 1
ATOM 1343 N N . TYR A 1 168 ? -8.012 2.511 -19.903 1.00 98.62 168 TYR A N 1
ATOM 1344 C CA . TYR A 1 168 ? -8.166 1.272 -19.123 1.00 98.62 168 TYR A CA 1
ATOM 1345 C C . TYR A 1 168 ? -9.565 1.104 -18.515 1.00 98.62 168 TYR A C 1
ATOM 1347 O O . TYR A 1 168 ? -9.840 0.069 -17.912 1.00 98.62 168 TYR A O 1
ATOM 1355 N N . GLY A 1 169 ? -10.458 2.088 -18.677 1.00 98.56 169 GLY A N 1
ATOM 1356 C CA . GLY A 1 169 ? -11.759 2.107 -18.015 1.00 98.56 169 GLY A CA 1
ATOM 1357 C C . GLY A 1 169 ? -11.620 2.404 -16.522 1.00 98.56 169 GLY A C 1
ATOM 1358 O O . GLY A 1 169 ? -10.767 3.190 -16.116 1.00 98.56 169 GLY A O 1
ATOM 1359 N N . LYS A 1 170 ? -12.459 1.780 -15.690 1.00 98.88 170 LYS A N 1
ATOM 1360 C CA . LYS A 1 170 ? -12.405 1.975 -14.235 1.00 98.88 170 LYS A CA 1
ATOM 1361 C C . LYS A 1 170 ? -11.121 1.391 -13.658 1.00 98.88 170 LYS A C 1
ATOM 1363 O O . LYS A 1 170 ? -10.885 0.193 -13.817 1.00 98.88 170 LYS A O 1
ATOM 1368 N N . VAL A 1 171 ? -10.348 2.223 -12.968 1.00 98.94 171 VAL A N 1
ATOM 1369 C CA . VAL A 1 171 ? -9.107 1.863 -12.266 1.00 98.94 171 VAL A CA 1
ATOM 1370 C C . VAL A 1 171 ? -9.091 2.484 -10.874 1.00 98.94 171 VAL A C 1
ATOM 1372 O O . VAL A 1 171 ? -9.781 3.474 -10.628 1.00 98.94 171 VAL A O 1
ATOM 1375 N N . PHE A 1 172 ? -8.293 1.927 -9.970 1.00 98.94 172 PHE A N 1
ATOM 1376 C CA . PHE A 1 172 ? -7.978 2.583 -8.707 1.00 98.94 172 PHE A CA 1
ATOM 1377 C C . PHE A 1 172 ? -6.920 3.671 -8.936 1.00 98.94 172 PHE A C 1
ATOM 1379 O O . PHE A 1 172 ? -5.903 3.427 -9.583 1.00 98.94 172 PHE A O 1
ATOM 1386 N N . ALA A 1 173 ? -7.160 4.868 -8.408 1.00 98.88 173 ALA A N 1
ATOM 1387 C CA . ALA A 1 173 ? -6.134 5.892 -8.264 1.00 98.88 173 ALA A CA 1
ATOM 1388 C C . ALA A 1 173 ? -5.150 5.496 -7.155 1.00 98.88 173 ALA A C 1
ATOM 1390 O O . ALA A 1 173 ? -5.506 4.765 -6.233 1.00 98.88 173 ALA A O 1
ATOM 1391 N N . TYR A 1 174 ? -3.923 6.005 -7.219 1.00 98.94 174 TYR A N 1
ATOM 1392 C CA . TYR A 1 174 ? -2.918 5.779 -6.181 1.00 98.94 174 TYR A CA 1
ATOM 1393 C C . TYR A 1 174 ? -3.208 6.621 -4.932 1.00 98.94 174 TYR A C 1
ATOM 1395 O O . TYR A 1 174 ? -3.149 6.137 -3.802 1.00 98.94 174 TYR A O 1
ATOM 1403 N N . GLU A 1 175 ? -3.586 7.882 -5.144 1.00 98.94 175 GLU A N 1
ATOM 1404 C CA . GLU A 1 175 ? -3.879 8.866 -4.101 1.00 98.94 175 GLU A CA 1
ATOM 1405 C C . GLU A 1 175 ? -5.038 9.774 -4.523 1.00 98.94 175 GLU A C 1
ATOM 1407 O O . GLU A 1 175 ? -5.153 10.125 -5.701 1.00 98.94 175 GLU A O 1
ATOM 1412 N N . VAL A 1 176 ? -5.873 10.189 -3.566 1.00 98.88 176 VAL A N 1
ATOM 1413 C CA . VAL A 1 176 ? -6.974 11.150 -3.773 1.00 98.88 176 VAL A CA 1
ATOM 1414 C C . VAL A 1 176 ? -7.095 12.136 -2.604 1.00 98.88 176 VAL A C 1
ATOM 1416 O O . VAL A 1 176 ? -6.555 11.908 -1.522 1.00 98.88 176 VAL A O 1
ATOM 1419 N N . ASP A 1 177 ? -7.804 13.251 -2.797 1.00 98.50 177 ASP A N 1
ATOM 1420 C CA . ASP A 1 177 ? -7.975 14.311 -1.780 1.00 98.50 177 ASP A CA 1
ATOM 1421 C C . ASP A 1 177 ? -9.421 14.465 -1.259 1.00 98.50 177 ASP A C 1
ATOM 1423 O O . ASP A 1 177 ? -9.683 15.188 -0.293 1.00 98.50 177 ASP A O 1
ATOM 1427 N N . GLY A 1 178 ? -10.380 13.789 -1.898 1.00 98.00 178 GLY A N 1
ATOM 1428 C CA . GLY A 1 178 ? -11.813 13.922 -1.618 1.00 98.00 178 GLY A CA 1
ATOM 1429 C C . GLY A 1 178 ? -12.481 15.173 -2.211 1.00 98.00 178 GLY A C 1
ATOM 1430 O O . GLY A 1 178 ? -13.704 15.298 -2.126 1.00 98.00 178 GLY A O 1
ATOM 1431 N N . TYR A 1 179 ? -11.720 16.079 -2.830 1.00 97.88 179 TYR A N 1
ATOM 1432 C CA . TYR A 1 179 ? -12.230 17.200 -3.629 1.00 97.88 179 TYR A CA 1
ATOM 1433 C C . TYR A 1 179 ? -12.466 16.819 -5.094 1.00 97.88 179 TYR A C 1
ATOM 1435 O O . TYR A 1 179 ? -13.243 17.485 -5.775 1.00 97.88 179 TYR A O 1
ATOM 1443 N N . GLY A 1 180 ? -11.844 15.732 -5.552 1.00 97.56 180 GLY A N 1
ATOM 1444 C CA . GLY A 1 180 ? -11.974 15.205 -6.911 1.00 97.56 180 GLY A CA 1
ATOM 1445 C C . GLY A 1 180 ? -10.634 15.051 -7.628 1.00 97.56 180 GLY A C 1
ATOM 1446 O O . GLY A 1 180 ? -10.609 14.546 -8.749 1.00 97.56 180 GLY A O 1
ATOM 1447 N N . SER A 1 181 ? -9.527 15.451 -6.996 1.00 98.56 181 SER A N 1
ATOM 1448 C CA . SER A 1 181 ? -8.194 15.210 -7.539 1.00 98.56 181 SER A CA 1
ATOM 1449 C C . SER A 1 181 ? -7.804 13.749 -7.340 1.00 98.56 181 SER A C 1
ATOM 1451 O O . SER A 1 181 ? -8.124 13.132 -6.320 1.00 98.56 181 SER A O 1
ATOM 1453 N N . SER A 1 182 ? -7.092 13.203 -8.320 1.00 98.44 182 SER A N 1
ATOM 1454 C CA . SER A 1 182 ? -6.589 11.835 -8.291 1.00 98.44 182 SER A CA 1
ATOM 1455 C C . SER A 1 182 ? -5.201 11.766 -8.908 1.00 98.44 182 SER A C 1
ATOM 1457 O O . SER A 1 182 ? -4.908 12.446 -9.892 1.00 98.44 182 SER A O 1
ATOM 1459 N N . LEU A 1 183 ? -4.340 10.949 -8.311 1.00 98.81 183 LEU A N 1
ATOM 1460 C CA . LEU A 1 183 ? -3.013 10.645 -8.823 1.00 98.81 183 LEU A CA 1
ATOM 1461 C C . LEU A 1 183 ? -3.019 9.258 -9.465 1.00 98.81 183 LEU A C 1
ATOM 1463 O O . LEU A 1 183 ? -3.372 8.273 -8.815 1.00 98.81 183 LEU A O 1
ATOM 1467 N N . ILE A 1 184 ? -2.602 9.184 -10.727 1.00 98.75 184 ILE A N 1
ATOM 1468 C CA . ILE A 1 184 ? -2.533 7.941 -11.500 1.00 98.75 184 ILE A CA 1
ATOM 1469 C C . ILE A 1 184 ? -1.073 7.518 -11.619 1.00 98.75 184 ILE A C 1
ATOM 1471 O O . ILE A 1 184 ? -0.308 8.095 -12.386 1.00 98.75 184 ILE A O 1
ATOM 1475 N N . MET A 1 185 ? -0.690 6.537 -10.810 1.00 98.81 185 MET A N 1
ATOM 1476 C CA . MET A 1 185 ? 0.628 5.907 -10.793 1.00 98.81 185 MET A CA 1
ATOM 1477 C C . MET A 1 185 ? 0.553 4.597 -10.003 1.00 98.81 185 MET A C 1
ATOM 1479 O O . MET A 1 185 ? -0.510 4.239 -9.504 1.00 98.81 185 MET A O 1
ATOM 1483 N N . ASP A 1 186 ? 1.684 3.926 -9.837 1.00 98.88 186 ASP A N 1
ATOM 1484 C CA . ASP A 1 186 ? 1.906 2.999 -8.728 1.00 98.88 186 ASP A CA 1
ATOM 1485 C C . ASP A 1 186 ? 3.357 3.093 -8.266 1.00 98.88 186 ASP A C 1
ATOM 1487 O O . ASP A 1 186 ? 4.212 3.574 -9.015 1.00 98.88 186 ASP A O 1
ATOM 1491 N N . ASP A 1 187 ? 3.610 2.622 -7.053 1.00 98.81 187 ASP A N 1
ATOM 1492 C CA . ASP A 1 187 ? 4.934 2.531 -6.444 1.00 98.81 187 ASP A CA 1
ATOM 1493 C C . ASP A 1 187 ? 5.267 1.062 -6.136 1.00 98.81 187 ASP A C 1
ATOM 1495 O O . ASP A 1 187 ? 4.378 0.217 -6.005 1.00 98.81 187 ASP A O 1
ATOM 1499 N N . ALA A 1 188 ? 6.551 0.728 -6.067 1.00 98.38 188 ALA A N 1
ATOM 1500 C CA . ALA A 1 188 ? 6.997 -0.635 -5.825 1.00 98.38 188 ALA A CA 1
ATOM 1501 C C . ALA A 1 188 ? 6.799 -1.115 -4.382 1.00 98.38 188 ALA A C 1
ATOM 1503 O O . ALA A 1 188 ? 6.678 -2.327 -4.166 1.00 98.38 188 ALA A O 1
ATOM 1504 N N . ASN A 1 189 ? 6.799 -0.203 -3.407 1.00 98.38 189 ASN A N 1
ATOM 1505 C CA . ASN A 1 189 ? 6.677 -0.547 -1.997 1.00 98.38 189 ASN A CA 1
ATOM 1506 C C . ASN A 1 189 ? 5.267 -1.072 -1.679 1.00 98.38 189 ASN A C 1
ATOM 1508 O O . ASN A 1 189 ? 4.260 -0.508 -2.097 1.00 98.38 189 ASN A O 1
ATOM 1512 N N . VAL A 1 190 ? 5.182 -2.160 -0.909 1.00 98.12 190 VAL A N 1
ATOM 1513 C CA . VAL A 1 190 ? 3.901 -2.749 -0.480 1.00 98.12 190 VAL A CA 1
ATOM 1514 C C . VAL A 1 190 ? 3.444 -2.076 0.823 1.00 98.12 190 VAL A C 1
ATOM 1516 O O . VAL A 1 190 ? 4.251 -2.007 1.748 1.00 98.12 190 VAL A O 1
ATOM 1519 N N . PRO A 1 191 ? 2.172 -1.646 0.948 1.00 98.69 191 PRO A N 1
ATOM 1520 C CA . PRO A 1 191 ? 1.066 -1.857 0.008 1.00 98.69 191 PRO A CA 1
ATOM 1521 C C . PRO A 1 191 ? 1.123 -0.963 -1.242 1.00 98.69 191 PRO A C 1
ATOM 1523 O O . PRO A 1 191 ? 1.279 0.243 -1.133 1.00 98.69 191 PRO A O 1
ATOM 1526 N N . SER A 1 192 ? 0.883 -1.550 -2.416 1.00 98.88 192 SER A N 1
ATOM 1527 C CA . SER A 1 192 ? 0.771 -0.878 -3.719 1.00 98.88 192 SER A CA 1
ATOM 1528 C C . SER A 1 192 ? -0.542 -1.242 -4.423 1.00 98.88 192 SER A C 1
ATOM 1530 O O . SER A 1 192 ? -1.272 -2.139 -3.980 1.00 98.88 192 SER A O 1
ATOM 1532 N N . LEU A 1 193 ? -0.876 -0.571 -5.532 1.00 98.94 193 LEU A N 1
ATOM 1533 C CA . LEU A 1 193 ? -2.045 -0.952 -6.335 1.00 98.94 193 LEU A CA 1
ATOM 1534 C C . LEU A 1 193 ? -1.866 -2.356 -6.919 1.00 98.94 193 LEU A C 1
ATOM 1536 O O . LEU A 1 193 ? -2.810 -3.150 -6.923 1.00 98.94 193 LEU A O 1
ATOM 1540 N N . LEU A 1 194 ? -0.648 -2.699 -7.346 1.00 98.81 194 LEU A N 1
ATOM 1541 C CA . LEU A 1 194 ? -0.309 -4.041 -7.808 1.00 98.81 194 LEU A CA 1
ATOM 1542 C C . LEU A 1 194 ? -0.558 -5.106 -6.724 1.00 98.81 194 LEU A C 1
ATOM 1544 O O . LEU A 1 194 ? -1.003 -6.211 -7.052 1.00 98.81 194 LEU A O 1
ATOM 1548 N N . SER A 1 195 ? -0.335 -4.779 -5.445 1.00 98.75 195 SER A N 1
ATOM 1549 C CA . SER A 1 195 ? -0.463 -5.716 -4.323 1.00 98.75 195 SER A CA 1
ATOM 1550 C C . SER A 1 195 ? -1.873 -5.840 -3.731 1.00 98.75 195 SER A C 1
ATOM 1552 O O . SER A 1 195 ? -2.026 -6.565 -2.751 1.00 98.75 195 SER A O 1
ATOM 1554 N N . LEU A 1 196 ? -2.904 -5.169 -4.266 1.00 98.88 196 LEU A N 1
ATOM 1555 C CA . LEU A 1 196 ? -4.253 -5.153 -3.661 1.00 98.88 196 LEU A CA 1
ATOM 1556 C C . LEU A 1 196 ? -4.859 -6.553 -3.452 1.00 98.88 196 LEU A C 1
ATOM 1558 O O . LEU A 1 196 ? -5.501 -6.803 -2.431 1.00 98.88 196 LEU A O 1
ATOM 1562 N N . SER A 1 197 ? -4.638 -7.474 -4.393 1.00 98.38 197 SER A N 1
ATOM 1563 C CA . SER A 1 197 ? -5.077 -8.868 -4.249 1.00 98.38 197 SER A CA 1
ATOM 1564 C C . SER A 1 197 ? -4.222 -9.645 -3.240 1.00 98.38 197 SER A C 1
ATOM 1566 O O . SER A 1 197 ? -4.758 -10.402 -2.436 1.00 98.38 197 SER A O 1
ATOM 1568 N N . LEU A 1 198 ? -2.905 -9.405 -3.210 1.00 98.19 198 LEU A N 1
ATOM 1569 C CA . LEU A 1 198 ? -1.972 -10.030 -2.263 1.00 98.19 198 LEU A CA 1
ATOM 1570 C C . LEU A 1 198 ? -2.297 -9.680 -0.805 1.00 98.19 198 LEU A C 1
ATOM 1572 O O . LEU A 1 198 ? -2.209 -10.542 0.066 1.00 98.19 198 LEU A O 1
ATOM 1576 N N . ILE A 1 199 ? -2.681 -8.431 -0.538 1.00 98.00 199 ILE A N 1
ATOM 1577 C CA . ILE A 1 199 ? -3.077 -7.979 0.806 1.00 98.00 199 ILE A CA 1
ATOM 1578 C C . ILE A 1 199 ? -4.528 -8.349 1.156 1.00 98.00 199 ILE A C 1
ATOM 1580 O O . ILE A 1 199 ? -5.018 -7.942 2.202 1.00 98.00 199 ILE A O 1
ATOM 1584 N N . GLY A 1 200 ? -5.235 -9.088 0.292 1.00 98.19 200 GLY A N 1
ATOM 1585 C CA . GLY A 1 200 ? -6.589 -9.579 0.559 1.00 98.19 200 GLY A CA 1
ATOM 1586 C C . GLY A 1 200 ? -7.700 -8.531 0.438 1.00 98.19 200 GLY A C 1
ATOM 1587 O O . GLY A 1 200 ? -8.806 -8.762 0.922 1.00 98.19 200 GLY A O 1
ATOM 1588 N N . PHE A 1 201 ? -7.455 -7.379 -0.199 1.00 98.81 201 PHE A N 1
ATOM 1589 C CA . PHE A 1 201 ? -8.489 -6.347 -0.343 1.00 98.81 201 PHE A CA 1
ATOM 1590 C C . PHE A 1 201 ? -9.572 -6.739 -1.355 1.00 98.81 201 PHE A C 1
ATOM 1592 O O . PHE A 1 201 ? -10.745 -6.393 -1.189 1.00 98.81 201 PHE A O 1
ATOM 1599 N N . LEU A 1 202 ? -9.200 -7.450 -2.413 1.00 98.56 202 LEU A N 1
ATOM 1600 C CA . LEU A 1 202 ? -10.100 -7.854 -3.487 1.00 98.56 202 LEU A CA 1
ATOM 1601 C C . LEU A 1 202 ? -9.649 -9.174 -4.111 1.00 98.56 202 LEU A C 1
ATOM 1603 O O . LEU A 1 202 ? -8.515 -9.612 -3.912 1.00 98.56 202 LEU A O 1
ATOM 1607 N N . ASP A 1 203 ? -10.551 -9.803 -4.861 1.00 98.06 203 ASP A N 1
ATOM 1608 C CA . ASP A 1 203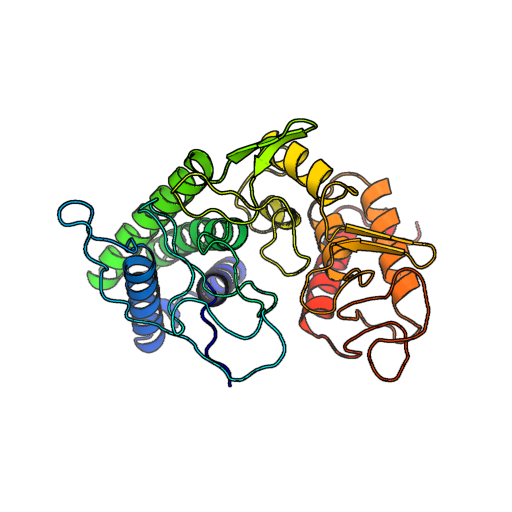 ? -10.221 -10.999 -5.629 1.00 98.06 203 ASP A CA 1
ATOM 1609 C C . ASP A 1 203 ? -9.230 -10.661 -6.747 1.00 98.06 203 ASP A C 1
ATOM 1611 O O . ASP A 1 203 ? -9.318 -9.608 -7.382 1.00 98.06 203 ASP A O 1
ATOM 1615 N N . GLN A 1 204 ? -8.308 -11.578 -7.034 1.00 96.75 204 GLN A N 1
ATOM 1616 C CA . GLN A 1 204 ? -7.332 -11.416 -8.110 1.00 96.75 204 GLN A CA 1
ATOM 1617 C C . GLN A 1 204 ? -7.993 -11.178 -9.478 1.00 96.75 204 GLN A C 1
ATOM 1619 O O . GLN A 1 204 ? -7.390 -10.536 -10.333 1.00 96.75 204 GLN A O 1
ATOM 1624 N N . ASN A 1 205 ? -9.219 -11.655 -9.700 1.00 97.81 205 ASN A N 1
ATOM 1625 C CA . ASN A 1 205 ? -9.963 -11.500 -10.950 1.00 97.81 205 ASN A CA 1
ATOM 1626 C C . ASN A 1 205 ? -10.933 -10.308 -10.944 1.00 97.81 205 ASN A C 1
ATOM 1628 O O . ASN A 1 205 ? -11.701 -10.157 -11.896 1.00 97.81 205 ASN A O 1
ATOM 1632 N N . ASP A 1 206 ? -10.924 -9.461 -9.907 1.00 98.62 206 ASP A N 1
ATOM 1633 C CA . ASP A 1 206 ? -11.719 -8.232 -9.899 1.00 98.62 206 ASP A CA 1
ATOM 1634 C C . ASP A 1 206 ? -11.401 -7.386 -11.144 1.00 98.62 206 ASP A C 1
ATOM 1636 O O . ASP A 1 206 ? -10.242 -7.131 -11.479 1.00 98.62 206 ASP A O 1
ATOM 1640 N N . ILE A 1 207 ? -12.444 -6.964 -11.862 1.00 98.62 207 ILE A N 1
ATOM 1641 C CA . ILE A 1 207 ? -12.287 -6.296 -13.158 1.00 98.62 207 ILE A CA 1
ATOM 1642 C C . ILE A 1 207 ? -11.575 -4.943 -13.034 1.00 98.62 207 ILE A C 1
ATOM 1644 O O . ILE A 1 207 ? -10.772 -4.591 -13.897 1.00 98.62 207 ILE A O 1
ATOM 1648 N N . ILE A 1 208 ? -11.820 -4.199 -11.952 1.00 98.81 208 ILE A N 1
ATOM 1649 C CA . ILE A 1 208 ? -11.194 -2.897 -11.701 1.00 98.81 208 ILE A CA 1
ATOM 1650 C C . ILE A 1 208 ? -9.731 -3.111 -11.321 1.00 98.81 208 ILE A C 1
ATOM 1652 O O . ILE A 1 208 ? -8.857 -2.404 -11.826 1.00 98.81 208 ILE A O 1
ATOM 1656 N N . TYR A 1 209 ? -9.433 -4.127 -10.509 1.00 98.81 209 TYR A N 1
ATOM 1657 C CA . TYR A 1 209 ? -8.057 -4.529 -10.227 1.00 98.81 209 TYR A CA 1
ATOM 1658 C C . TYR A 1 209 ? -7.315 -4.951 -11.492 1.00 98.81 209 TYR A C 1
ATOM 1660 O O . TYR A 1 209 ? -6.205 -4.489 -11.709 1.00 98.81 209 TYR A O 1
ATOM 1668 N N . GLN A 1 210 ? -7.915 -5.754 -12.369 1.00 98.81 210 GLN A N 1
ATOM 1669 C CA . GLN A 1 210 ? -7.273 -6.171 -13.617 1.00 98.81 210 GLN A CA 1
ATOM 1670 C C . GLN A 1 210 ? -7.027 -4.993 -14.569 1.00 98.81 210 GLN A C 1
ATOM 1672 O O . GLN A 1 210 ? -5.977 -4.930 -15.210 1.00 98.81 210 GLN A O 1
ATOM 1677 N N . ASN A 1 211 ? -7.948 -4.028 -14.645 1.00 98.88 211 ASN A N 1
ATOM 1678 C CA . ASN A 1 211 ? -7.719 -2.775 -15.370 1.00 98.88 211 ASN A CA 1
ATOM 1679 C C . ASN A 1 211 ? -6.551 -1.987 -14.762 1.00 98.88 211 ASN A C 1
ATOM 1681 O O . ASN A 1 211 ? -5.661 -1.546 -15.487 1.00 98.88 211 ASN A O 1
ATOM 1685 N N . THR A 1 212 ? -6.534 -1.867 -13.432 1.00 98.94 212 THR A N 1
ATOM 1686 C CA . THR A 1 212 ? -5.482 -1.174 -12.678 1.00 98.94 212 THR A CA 1
ATOM 1687 C C . THR A 1 212 ? -4.135 -1.863 -12.878 1.00 98.94 212 THR A C 1
ATOM 1689 O O . THR A 1 212 ? -3.171 -1.201 -13.226 1.00 98.94 212 THR A O 1
ATOM 1692 N N . ARG A 1 213 ? -4.068 -3.194 -12.779 1.00 98.81 213 ARG A N 1
ATOM 1693 C CA . ARG A 1 213 ? -2.868 -4.010 -13.010 1.00 98.81 213 ARG A CA 1
ATOM 1694 C C . ARG A 1 213 ? -2.270 -3.752 -14.392 1.00 98.81 213 ARG A C 1
ATOM 1696 O O . ARG A 1 213 ? -1.063 -3.563 -14.502 1.00 98.81 213 ARG A O 1
ATOM 1703 N N . ARG A 1 214 ? -3.105 -3.721 -15.440 1.00 98.75 214 ARG A N 1
ATOM 1704 C CA . ARG A 1 214 ? -2.651 -3.404 -16.804 1.00 98.75 214 ARG A CA 1
ATOM 1705 C C . ARG A 1 214 ? -2.126 -1.975 -16.917 1.00 98.75 214 ARG A C 1
ATOM 1707 O O . ARG A 1 214 ? -1.106 -1.781 -17.565 1.00 98.75 214 ARG A O 1
ATOM 1714 N N . LEU A 1 215 ? -2.784 -1.007 -16.277 1.00 98.81 215 LEU A N 1
ATOM 1715 C CA . LEU A 1 215 ? -2.327 0.383 -16.234 1.00 98.81 215 LEU A CA 1
ATOM 1716 C C . LEU A 1 215 ? -0.965 0.491 -15.543 1.00 98.81 215 LEU A C 1
ATOM 1718 O O . LEU A 1 215 ? -0.023 1.025 -16.126 1.00 98.81 215 LEU A O 1
ATOM 1722 N N . VAL A 1 216 ? -0.848 -0.030 -14.318 1.00 98.81 216 VAL A N 1
ATOM 1723 C CA . VAL A 1 216 ? 0.344 0.168 -13.480 1.00 98.81 216 VAL A CA 1
ATOM 1724 C C . VAL A 1 216 ? 1.573 -0.567 -14.012 1.00 98.81 216 VAL A C 1
ATOM 1726 O O . VAL A 1 216 ? 2.695 -0.123 -13.780 1.00 98.81 216 VAL A O 1
ATOM 1729 N N . TRP A 1 217 ? 1.358 -1.641 -14.781 1.00 98.56 217 TRP A N 1
ATOM 1730 C CA . TRP A 1 217 ? 2.387 -2.402 -15.495 1.00 98.56 217 TRP A CA 1
ATOM 1731 C C . TRP A 1 217 ? 2.564 -1.954 -16.961 1.00 98.56 217 TRP A C 1
ATOM 1733 O O . TRP A 1 217 ? 2.825 -2.760 -17.856 1.00 98.56 217 TRP A O 1
ATOM 1743 N N . SER A 1 218 ? 2.376 -0.664 -17.237 1.00 98.50 218 SER A N 1
ATOM 1744 C CA . SER A 1 218 ? 2.526 -0.070 -18.569 1.00 98.50 218 SER A CA 1
ATOM 1745 C C . SER A 1 218 ? 3.212 1.292 -18.490 1.00 98.50 218 SER A C 1
ATOM 1747 O O . SER A 1 218 ? 3.343 1.868 -17.416 1.00 98.50 218 SER A O 1
ATOM 1749 N N . ARG A 1 219 ? 3.580 1.859 -19.645 1.00 97.69 219 ARG A N 1
ATOM 1750 C CA . ARG A 1 219 ? 4.151 3.217 -19.734 1.00 97.69 219 ARG A CA 1
ATOM 1751 C C . ARG A 1 219 ? 3.172 4.339 -19.360 1.00 97.69 219 ARG A C 1
ATOM 1753 O O . ARG A 1 219 ? 3.602 5.485 -19.289 1.00 97.69 219 ARG A O 1
ATOM 1760 N N . ASP A 1 220 ? 1.898 4.025 -19.126 1.00 98.31 220 ASP A N 1
ATOM 1761 C CA . ASP A 1 220 ? 0.929 4.988 -18.593 1.00 98.31 220 ASP A CA 1
ATOM 1762 C C . ASP A 1 220 ? 1.073 5.167 -17.071 1.00 98.31 220 ASP A C 1
ATOM 1764 O O . ASP A 1 220 ? 0.580 6.148 -16.517 1.00 98.31 220 ASP A O 1
ATOM 1768 N N . ASN A 1 221 ? 1.801 4.273 -16.389 1.00 98.75 221 ASN A N 1
ATOM 1769 C CA . ASN A 1 221 ? 2.354 4.555 -15.071 1.00 98.75 221 ASN A CA 1
ATOM 1770 C C . ASN A 1 221 ? 3.694 5.295 -15.226 1.00 98.75 221 ASN A C 1
ATOM 1772 O O . ASN A 1 221 ? 4.644 4.710 -15.755 1.00 98.75 221 ASN A O 1
ATOM 1776 N N . PRO A 1 222 ? 3.828 6.536 -14.720 1.00 98.38 222 PRO A N 1
ATOM 1777 C CA . PRO A 1 222 ? 5.068 7.304 -14.840 1.00 98.38 222 PRO A CA 1
ATOM 1778 C C . PRO A 1 222 ? 6.278 6.651 -14.151 1.00 98.38 222 PRO A C 1
ATOM 1780 O O . PRO A 1 222 ? 7.414 7.011 -14.459 1.00 98.38 222 PRO A O 1
ATOM 1783 N N . TYR A 1 223 ? 6.049 5.693 -13.247 1.00 98.69 223 TYR A N 1
ATOM 1784 C CA . TYR A 1 223 ? 7.097 4.964 -12.528 1.00 98.69 223 TYR A CA 1
ATOM 1785 C C . TYR A 1 223 ? 7.246 3.505 -12.972 1.00 98.69 223 TYR A C 1
ATOM 1787 O O . TYR A 1 223 ? 7.947 2.737 -12.317 1.00 98.69 223 TYR A O 1
ATOM 1795 N N . PHE A 1 224 ? 6.634 3.109 -14.091 1.00 98.75 224 PHE A N 1
ATOM 1796 C CA . PHE A 1 224 ? 6.980 1.858 -14.758 1.00 98.75 224 PHE A CA 1
ATOM 1797 C C . PHE A 1 224 ? 8.153 2.083 -15.716 1.00 98.75 224 PHE A C 1
ATOM 1799 O O . PHE A 1 224 ? 8.084 2.888 -16.648 1.00 98.75 224 PHE A O 1
ATOM 1806 N N . PHE A 1 225 ? 9.231 1.330 -15.521 1.00 98.56 225 PHE A N 1
ATOM 1807 C CA . PHE A 1 225 ? 10.440 1.425 -16.329 1.00 98.56 225 PHE A CA 1
ATOM 1808 C C . PHE A 1 225 ? 10.713 0.103 -17.042 1.00 98.56 225 PHE A C 1
ATOM 1810 O O . PHE A 1 225 ? 10.524 -0.977 -16.489 1.00 98.56 225 PHE A O 1
ATOM 1817 N N . SER A 1 226 ? 11.190 0.182 -18.284 1.00 97.56 226 SER A N 1
ATOM 1818 C CA . SER A 1 226 ? 11.580 -0.984 -19.079 1.00 97.56 226 SER A CA 1
ATOM 1819 C C . SER A 1 226 ? 12.762 -0.618 -19.964 1.00 97.56 226 SER A C 1
ATOM 1821 O O . SER A 1 226 ? 12.661 0.300 -20.777 1.00 97.56 226 SER A O 1
ATOM 1823 N N . GLY A 1 227 ? 13.857 -1.359 -19.828 1.00 96.31 227 GLY A N 1
ATOM 1824 C CA . GLY A 1 227 ? 15.091 -1.164 -20.580 1.00 96.31 227 GLY A CA 1
ATOM 1825 C C . GLY A 1 227 ? 15.871 -2.473 -20.762 1.00 96.31 227 GLY A C 1
ATOM 1826 O O . GLY A 1 227 ? 15.395 -3.537 -20.364 1.00 96.31 227 GLY A O 1
ATOM 1827 N N . PRO A 1 228 ? 17.066 -2.424 -21.376 1.00 94.50 228 PRO A N 1
ATOM 1828 C CA . PRO A 1 228 ? 17.855 -3.615 -21.694 1.00 94.50 228 PRO A CA 1
ATOM 1829 C C . PRO A 1 228 ? 18.239 -4.488 -20.492 1.00 94.50 228 PRO A C 1
ATOM 1831 O O . PRO A 1 228 ? 18.481 -5.677 -20.674 1.00 94.50 228 PRO A O 1
ATOM 1834 N N . ARG A 1 229 ? 18.318 -3.917 -19.279 1.00 93.38 229 ARG A N 1
ATOM 1835 C CA . ARG A 1 229 ? 18.676 -4.652 -18.052 1.00 93.38 229 ARG A CA 1
ATOM 1836 C C . ARG A 1 229 ? 17.468 -5.221 -17.299 1.00 93.38 229 ARG A C 1
ATOM 1838 O O . ARG A 1 229 ? 17.665 -5.953 -16.338 1.00 93.38 229 ARG A O 1
ATOM 1845 N N . GLY A 1 230 ? 16.239 -4.891 -17.698 1.00 93.88 230 GLY A N 1
ATOM 1846 C CA . GLY A 1 230 ? 15.031 -5.385 -17.037 1.00 93.88 230 GLY A CA 1
ATOM 1847 C C . GLY A 1 230 ? 13.851 -4.424 -17.113 1.00 93.88 230 GLY A C 1
ATOM 1848 O O . GLY A 1 230 ? 13.880 -3.398 -17.797 1.00 93.88 230 GLY A O 1
ATOM 1849 N N . SER A 1 231 ? 12.789 -4.765 -16.393 1.00 97.00 231 SER A N 1
ATOM 1850 C CA . SER A 1 231 ? 11.599 -3.926 -16.263 1.00 97.00 231 SER A CA 1
ATOM 1851 C C . SER A 1 231 ? 10.985 -4.043 -14.873 1.00 97.00 231 SER A C 1
ATOM 1853 O O . SER A 1 231 ? 11.279 -4.988 -14.139 1.00 97.00 231 SER A O 1
ATOM 1855 N N . GLY A 1 232 ? 10.134 -3.089 -14.514 1.00 98.12 232 GLY A N 1
ATOM 1856 C CA . GLY A 1 232 ? 9.367 -3.113 -13.276 1.00 98.12 232 GLY A CA 1
ATOM 1857 C C . GLY A 1 232 ? 8.866 -1.732 -12.881 1.00 98.12 232 GLY A C 1
ATOM 1858 O O . GLY A 1 232 ? 9.171 -0.728 -13.526 1.00 98.12 232 GLY A O 1
ATOM 1859 N N . ILE A 1 233 ? 8.099 -1.699 -11.799 1.00 98.81 233 ILE A N 1
ATOM 1860 C CA . ILE A 1 233 ? 7.669 -0.459 -11.154 1.00 98.81 233 ILE A CA 1
ATOM 1861 C C . ILE A 1 233 ? 8.783 -0.021 -10.198 1.00 98.81 233 ILE A C 1
ATOM 1863 O O . ILE A 1 233 ? 9.411 -0.855 -9.542 1.00 98.81 233 ILE A O 1
ATOM 1867 N N . GLY A 1 234 ? 9.070 1.275 -10.175 1.00 98.56 234 GLY A N 1
ATOM 1868 C CA . GLY A 1 234 ? 9.930 1.918 -9.191 1.00 98.56 234 GLY A CA 1
ATOM 1869 C C . GLY A 1 234 ? 9.139 2.907 -8.347 1.00 98.56 234 GLY A C 1
ATOM 1870 O O . GLY A 1 234 ? 8.082 2.575 -7.827 1.00 98.56 234 GLY A O 1
ATOM 1871 N N . GLY A 1 235 ? 9.648 4.129 -8.249 1.00 97.69 235 GLY A N 1
ATOM 1872 C CA . GLY A 1 235 ? 9.022 5.210 -7.499 1.00 97.69 235 GLY A CA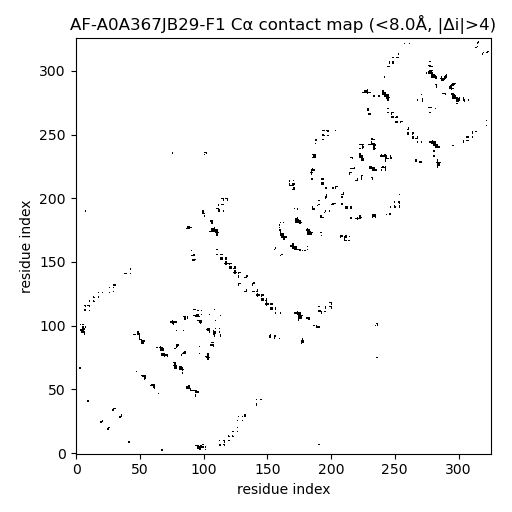 1
ATOM 1873 C C . GLY A 1 235 ? 9.881 6.474 -7.541 1.00 97.69 235 GLY A C 1
ATOM 1874 O O . GLY A 1 235 ? 10.984 6.458 -8.104 1.00 97.69 235 GLY A O 1
ATOM 1875 N N . PRO A 1 236 ? 9.410 7.587 -6.963 1.00 97.00 236 PRO A N 1
ATOM 1876 C CA . PRO A 1 236 ? 10.192 8.815 -6.886 1.00 97.00 236 PRO A CA 1
ATOM 1877 C C . PRO A 1 236 ? 11.399 8.712 -5.938 1.00 97.00 236 PRO A C 1
ATOM 1879 O O . PRO A 1 236 ? 12.332 9.492 -6.116 1.00 97.00 236 PRO A O 1
ATOM 1882 N N . HIS A 1 237 ? 11.412 7.752 -5.005 1.00 97.06 237 HIS A N 1
ATOM 1883 C CA . HIS A 1 237 ? 12.427 7.621 -3.953 1.00 97.06 237 HIS A CA 1
ATOM 1884 C C . HIS A 1 237 ? 13.877 7.584 -4.469 1.00 97.06 237 HIS A C 1
ATOM 1886 O O . HIS A 1 237 ? 14.736 8.345 -4.023 1.00 97.06 237 HIS A O 1
ATOM 1892 N N . VAL A 1 238 ? 14.152 6.703 -5.440 1.00 95.88 238 VAL A N 1
ATOM 1893 C CA . VAL A 1 238 ? 15.479 6.578 -6.080 1.00 95.88 238 VAL A CA 1
ATOM 1894 C C . VAL A 1 238 ? 15.556 7.427 -7.351 1.00 95.88 238 VAL A C 1
ATOM 1896 O O . VAL A 1 238 ? 16.614 7.959 -7.692 1.00 95.88 238 VAL A O 1
ATOM 1899 N N . GLY A 1 239 ? 14.425 7.588 -8.044 1.00 93.50 239 GLY A N 1
ATOM 1900 C CA . GLY A 1 239 ? 14.297 8.397 -9.249 1.00 93.50 239 GLY A CA 1
ATOM 1901 C C . GLY A 1 239 ? 14.115 7.583 -10.531 1.00 93.50 239 GLY A C 1
ATOM 1902 O O . GLY A 1 239 ? 13.886 6.373 -10.531 1.00 93.50 239 GLY A O 1
ATOM 1903 N N . LEU A 1 240 ? 14.178 8.285 -11.662 1.00 96.38 240 LEU A N 1
ATOM 1904 C CA . LEU A 1 240 ? 13.846 7.727 -12.972 1.00 96.38 240 LEU A CA 1
ATOM 1905 C C . LEU A 1 240 ? 14.796 6.597 -13.383 1.00 96.38 240 LEU A C 1
ATOM 1907 O O . LEU A 1 240 ? 15.997 6.654 -13.124 1.00 96.38 240 LEU A O 1
ATOM 1911 N N . ASN A 1 241 ? 14.252 5.622 -14.116 1.00 97.00 241 ASN A N 1
ATOM 1912 C CA . ASN A 1 241 ? 14.933 4.428 -14.634 1.00 97.00 241 ASN A CA 1
ATOM 1913 C C . ASN A 1 241 ? 15.276 3.352 -13.596 1.00 97.00 241 ASN A C 1
ATOM 1915 O O . ASN A 1 241 ? 15.771 2.298 -13.995 1.00 97.00 241 ASN A O 1
ATOM 1919 N N . TYR A 1 242 ? 15.018 3.577 -12.308 1.00 98.06 242 TYR A N 1
ATOM 1920 C CA . TYR A 1 242 ? 15.270 2.589 -11.262 1.00 98.06 242 TYR A CA 1
ATOM 1921 C C . TYR A 1 242 ? 14.011 1.768 -10.988 1.00 98.06 242 TYR A C 1
ATOM 1923 O O . TYR A 1 242 ? 13.120 2.199 -10.259 1.00 98.06 242 TYR A O 1
ATOM 1931 N N . ALA A 1 243 ? 13.928 0.581 -11.592 1.00 97.81 243 ALA A N 1
ATOM 1932 C CA . ALA A 1 243 ? 12.875 -0.387 -11.299 1.00 97.81 243 ALA A CA 1
ATOM 1933 C C . ALA A 1 243 ? 13.239 -1.180 -10.043 1.00 97.81 243 ALA A C 1
ATOM 1935 O O . ALA A 1 243 ? 14.401 -1.528 -9.839 1.00 97.81 243 ALA A O 1
ATOM 1936 N N . TRP A 1 244 ? 12.256 -1.489 -9.207 1.00 98.19 244 TRP A N 1
ATOM 1937 C CA . TRP A 1 244 ? 12.487 -2.212 -7.963 1.00 98.19 244 TRP A CA 1
ATOM 1938 C C . TRP A 1 244 ? 12.140 -3.687 -8.161 1.00 98.19 244 TRP A C 1
ATOM 1940 O O . TRP A 1 244 ? 11.000 -3.986 -8.548 1.00 98.19 244 TRP A O 1
ATOM 1950 N N . PRO A 1 245 ? 13.056 -4.631 -7.865 1.00 97.62 245 PRO A N 1
ATOM 1951 C CA . PRO A 1 245 ? 12.765 -6.063 -7.934 1.00 97.62 245 PRO A CA 1
ATOM 1952 C C . PRO A 1 245 ? 11.522 -6.469 -7.131 1.00 97.62 245 PRO A C 1
ATOM 1954 O O . PRO A 1 245 ? 10.815 -7.399 -7.516 1.00 97.62 245 PRO A O 1
ATOM 1957 N N . MET A 1 246 ? 11.196 -5.729 -6.065 1.00 98.06 246 MET A N 1
ATOM 1958 C CA . MET A 1 246 ? 9.971 -5.911 -5.283 1.00 98.06 246 MET A CA 1
ATOM 1959 C C . MET A 1 246 ? 8.702 -5.909 -6.145 1.00 98.06 246 MET A C 1
ATOM 1961 O O . MET A 1 246 ? 7.835 -6.756 -5.943 1.00 98.06 246 MET A O 1
ATOM 1965 N N . SER A 1 247 ? 8.616 -5.047 -7.163 1.00 98.62 247 SER A N 1
ATOM 1966 C CA . SER A 1 247 ? 7.457 -5.000 -8.065 1.00 98.62 247 SER A CA 1
ATOM 1967 C C . SER A 1 247 ? 7.283 -6.292 -8.877 1.00 98.62 247 SER A C 1
ATOM 1969 O O . SER A 1 247 ? 6.161 -6.767 -9.050 1.00 98.62 247 SER A O 1
ATOM 1971 N N . GLN A 1 248 ? 8.381 -6.921 -9.309 1.00 98.56 248 GLN A N 1
ATOM 1972 C CA . GLN A 1 248 ? 8.357 -8.221 -9.989 1.00 98.56 248 GLN A CA 1
ATOM 1973 C C . GLN A 1 248 ? 7.977 -9.349 -9.023 1.00 98.56 248 GLN A C 1
ATOM 1975 O O . GLN A 1 248 ? 7.220 -10.248 -9.384 1.00 98.56 248 GLN A O 1
ATOM 1980 N N . ILE A 1 249 ? 8.433 -9.281 -7.767 1.00 98.69 249 ILE A N 1
ATOM 1981 C CA . ILE A 1 249 ? 8.038 -10.247 -6.733 1.00 98.69 249 ILE A CA 1
ATOM 1982 C C . ILE A 1 249 ? 6.527 -10.162 -6.480 1.00 98.69 249 ILE A C 1
ATOM 1984 O O . ILE A 1 249 ? 5.842 -11.185 -6.453 1.00 98.69 249 ILE A O 1
ATOM 1988 N N . VAL A 1 250 ? 5.977 -8.951 -6.361 1.00 98.69 250 VAL A N 1
ATOM 1989 C CA . VAL A 1 250 ? 4.526 -8.759 -6.235 1.00 98.69 250 VAL A CA 1
ATOM 1990 C C . VAL A 1 250 ? 3.813 -9.257 -7.491 1.00 98.69 250 VAL A C 1
ATOM 1992 O O . VAL A 1 250 ? 2.798 -9.940 -7.360 1.00 98.69 250 VAL A O 1
ATOM 1995 N N . ARG A 1 251 ? 4.349 -9.006 -8.696 1.00 98.31 251 ARG A N 1
ATOM 1996 C CA . ARG A 1 251 ? 3.796 -9.522 -9.960 1.00 98.31 251 ARG A CA 1
ATOM 1997 C C . ARG A 1 251 ? 3.675 -11.048 -9.954 1.00 98.31 251 ARG A C 1
ATOM 1999 O O . ARG A 1 251 ? 2.614 -11.535 -10.335 1.00 98.31 251 ARG A O 1
ATOM 2006 N N . ILE A 1 252 ? 4.684 -11.770 -9.450 1.00 98.56 252 ILE A N 1
ATOM 2007 C CA . ILE A 1 252 ? 4.640 -13.230 -9.226 1.00 98.56 252 ILE A CA 1
ATOM 2008 C C . ILE A 1 252 ? 3.521 -13.593 -8.248 1.00 98.56 252 ILE A C 1
ATOM 2010 O O . ILE A 1 252 ? 2.663 -14.418 -8.557 1.00 98.56 252 ILE A O 1
ATOM 2014 N N . LEU A 1 253 ? 3.515 -12.969 -7.067 1.00 98.50 253 LEU A N 1
ATOM 2015 C CA . LEU A 1 253 ? 2.582 -13.288 -5.980 1.00 98.50 253 LEU A CA 1
ATOM 2016 C C . LEU A 1 253 ? 1.112 -13.031 -6.345 1.00 98.50 253 LEU A C 1
ATOM 2018 O O . LEU A 1 253 ? 0.216 -13.601 -5.725 1.00 98.50 253 LEU A O 1
ATOM 2022 N N . THR A 1 254 ? 0.878 -12.198 -7.357 1.00 98.19 254 THR A N 1
ATOM 2023 C CA . THR A 1 254 ? -0.442 -11.765 -7.831 1.00 98.19 254 T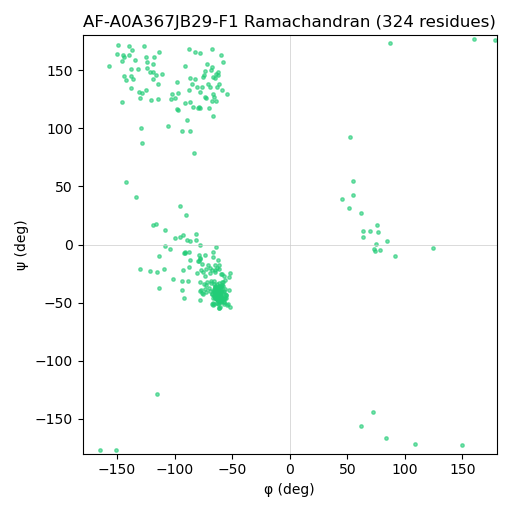HR A CA 1
ATOM 2024 C C . THR A 1 254 ? -0.737 -12.215 -9.263 1.00 98.19 254 THR A C 1
ATOM 2026 O O . THR A 1 254 ? -1.650 -11.683 -9.899 1.00 98.19 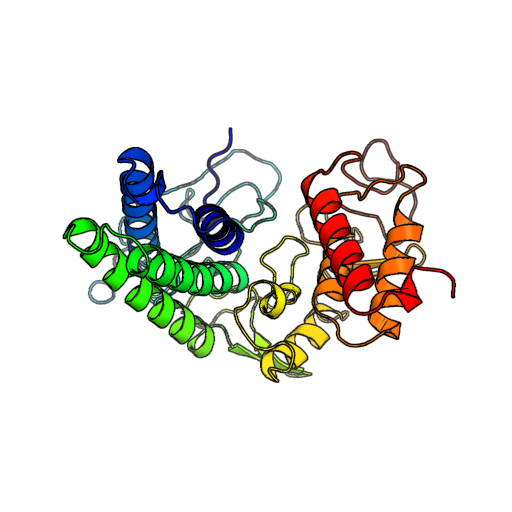254 THR A O 1
ATOM 2029 N N . SER A 1 255 ? -0.002 -13.202 -9.787 1.00 97.69 255 SER A N 1
ATOM 2030 C CA . SER A 1 255 ? -0.262 -13.810 -11.094 1.00 97.69 255 SER A CA 1
ATOM 2031 C C . SER A 1 255 ? -0.760 -15.249 -10.966 1.00 97.69 255 SER A C 1
ATOM 2033 O O . SER A 1 255 ? -0.399 -15.986 -10.050 1.00 97.69 255 SER A O 1
ATOM 2035 N N . SER A 1 256 ? -1.628 -15.642 -11.894 1.00 95.94 256 SER A N 1
ATOM 2036 C CA . SER A 1 256 ? -2.034 -17.029 -12.125 1.00 95.94 256 SER A CA 1
ATOM 2037 C C . SER A 1 256 ? -1.461 -17.595 -13.430 1.00 95.94 256 SER A C 1
ATOM 2039 O O . SER A 1 256 ? -1.698 -18.763 -13.729 1.00 95.94 256 SER A O 1
ATOM 2041 N N . ASN A 1 257 ? -0.706 -16.791 -14.189 1.00 97.88 257 ASN A N 1
ATOM 2042 C CA . ASN A 1 257 ? -0.146 -17.133 -15.491 1.00 97.88 257 ASN A CA 1
ATOM 2043 C C . ASN A 1 257 ? 1.318 -17.573 -15.353 1.00 97.88 257 ASN A C 1
ATOM 2045 O O . ASN A 1 257 ? 2.188 -16.782 -14.995 1.00 97.88 257 ASN A O 1
ATOM 2049 N N . ASP A 1 258 ? 1.596 -18.826 -15.699 1.00 98.31 258 ASP A N 1
ATOM 2050 C CA . ASP A 1 258 ? 2.926 -19.427 -15.567 1.00 98.31 258 ASP A CA 1
ATOM 2051 C C . ASP A 1 258 ? 4.014 -18.703 -16.368 1.00 98.31 258 ASP A C 1
ATOM 2053 O O . ASP A 1 258 ? 5.144 -18.578 -15.897 1.00 98.31 258 ASP A O 1
ATOM 2057 N N . ASN A 1 259 ? 3.684 -18.184 -17.555 1.00 98.19 259 ASN A N 1
ATOM 2058 C CA . ASN A 1 259 ? 4.639 -17.432 -18.368 1.00 98.19 259 ASN A CA 1
ATOM 2059 C C . ASN A 1 259 ? 4.972 -16.086 -17.718 1.00 98.19 259 ASN A C 1
ATOM 2061 O O . ASN A 1 259 ? 6.136 -15.699 -17.702 1.00 98.19 259 ASN A O 1
ATOM 2065 N N . GLU A 1 260 ? 3.977 -15.400 -17.145 1.00 98.06 260 GLU A N 1
ATOM 2066 C CA . GLU A 1 260 ? 4.193 -14.146 -16.412 1.00 98.06 260 GLU A CA 1
ATOM 2067 C C . GLU A 1 260 ? 5.061 -14.376 -15.167 1.00 98.06 260 GLU A C 1
ATOM 2069 O O . GLU A 1 260 ? 6.000 -13.621 -14.918 1.00 98.06 260 GLU A O 1
ATOM 2074 N N . ILE A 1 261 ? 4.778 -15.441 -14.409 1.00 98.62 261 ILE A N 1
ATOM 2075 C CA . ILE A 1 261 ? 5.558 -15.823 -13.226 1.00 98.62 261 ILE A CA 1
ATOM 2076 C C . ILE A 1 261 ? 7.010 -16.109 -13.615 1.00 98.62 261 ILE A C 1
ATOM 2078 O O . ILE A 1 261 ? 7.931 -15.622 -12.959 1.00 98.62 261 ILE A O 1
ATOM 2082 N N . LYS A 1 262 ? 7.218 -16.875 -14.690 1.00 97.69 262 LYS A N 1
ATOM 2083 C CA . LYS A 1 262 ? 8.554 -17.217 -15.176 1.00 97.69 262 LYS A CA 1
ATOM 2084 C C . LYS A 1 262 ? 9.319 -15.989 -15.667 1.00 97.69 262 LYS A C 1
ATOM 2086 O O . LYS A 1 262 ? 10.463 -15.808 -15.277 1.00 97.69 262 LYS A O 1
ATOM 2091 N N . GLU A 1 263 ? 8.688 -15.121 -16.455 1.00 97.25 263 GLU A N 1
ATOM 2092 C CA . GLU A 1 263 ? 9.300 -13.878 -16.947 1.00 97.25 263 GLU A CA 1
ATOM 2093 C C . GLU A 1 263 ? 9.731 -12.958 -15.793 1.00 97.25 263 GLU A C 1
ATOM 2095 O O . GLU A 1 263 ? 10.838 -12.412 -15.799 1.00 97.25 263 GLU A O 1
ATOM 2100 N N . ALA A 1 264 ? 8.875 -12.803 -14.779 1.00 98.06 264 ALA A N 1
ATOM 2101 C CA . ALA A 1 264 ? 9.192 -12.014 -13.596 1.00 98.06 264 ALA A CA 1
ATOM 2102 C C . ALA A 1 264 ? 10.347 -12.635 -12.792 1.00 98.06 264 ALA A C 1
ATOM 2104 O O . ALA A 1 264 ? 11.255 -11.917 -12.371 1.00 98.06 264 ALA A O 1
ATOM 2105 N N . LEU A 1 265 ? 10.357 -13.963 -12.625 1.00 97.56 265 LEU A N 1
ATOM 2106 C CA . LEU A 1 265 ? 11.441 -14.680 -11.953 1.00 97.56 265 LEU A CA 1
ATOM 2107 C C . LEU A 1 265 ? 12.771 -14.538 -12.707 1.00 97.56 265 LEU A C 1
ATOM 2109 O O . LEU A 1 265 ? 13.777 -14.184 -12.095 1.00 97.56 265 LEU A O 1
ATOM 2113 N N . ASP A 1 266 ? 12.771 -14.748 -14.024 1.00 96.12 266 ASP A N 1
ATOM 2114 C CA . ASP A 1 266 ? 13.954 -14.601 -14.878 1.00 96.12 266 ASP A CA 1
ATOM 2115 C C . ASP A 1 266 ? 14.504 -13.165 -14.807 1.00 96.12 266 ASP A C 1
ATOM 2117 O O . ASP A 1 266 ? 15.716 -12.966 -14.689 1.00 96.12 266 ASP A O 1
ATOM 2121 N N . THR A 1 267 ? 13.618 -12.160 -14.783 1.00 96.06 267 THR A N 1
ATOM 2122 C CA . THR A 1 267 ? 14.002 -10.748 -14.612 1.00 96.06 267 THR A CA 1
ATOM 2123 C C . THR A 1 267 ? 14.693 -10.510 -13.268 1.00 96.06 267 THR A C 1
ATOM 2125 O O . THR A 1 267 ? 15.742 -9.868 -13.222 1.00 96.06 267 THR A O 1
ATOM 2128 N N . ILE A 1 268 ? 14.144 -11.048 -12.171 1.00 96.31 268 ILE A N 1
ATOM 2129 C CA . ILE A 1 268 ? 14.745 -10.923 -10.836 1.00 96.31 268 ILE A CA 1
ATOM 2130 C C . ILE A 1 268 ? 16.135 -11.566 -10.820 1.00 96.31 268 ILE A C 1
ATOM 2132 O O . ILE A 1 268 ? 17.100 -10.916 -10.420 1.00 96.31 268 ILE A O 1
ATOM 2136 N N . LEU A 1 269 ? 16.262 -12.806 -11.302 1.00 94.69 269 LEU A N 1
ATOM 2137 C CA . LEU A 1 269 ? 17.530 -13.544 -11.291 1.00 94.69 269 LEU A CA 1
ATOM 2138 C C . LEU A 1 269 ? 18.622 -12.842 -12.112 1.00 94.69 269 LEU A C 1
ATOM 2140 O O . LEU A 1 269 ? 19.778 -12.806 -11.684 1.00 94.69 269 LEU A O 1
ATOM 2144 N N . ALA A 1 270 ? 18.252 -12.223 -13.237 1.00 92.38 270 ALA A N 1
ATOM 2145 C CA . ALA A 1 270 ? 19.173 -11.450 -14.070 1.00 92.38 270 ALA A CA 1
ATOM 2146 C C . ALA A 1 270 ? 19.617 -10.114 -13.435 1.00 92.38 270 ALA A C 1
ATOM 2148 O O . ALA A 1 270 ? 20.625 -9.550 -13.853 1.00 92.38 270 ALA A O 1
ATOM 2149 N N . SER A 1 271 ? 18.896 -9.616 -12.422 1.00 89.75 271 SER A N 1
ATOM 2150 C CA . SER A 1 271 ? 19.132 -8.317 -11.765 1.00 89.75 271 SER A CA 1
ATOM 2151 C C . SER A 1 271 ? 19.905 -8.374 -10.438 1.00 89.75 271 SER A C 1
ATOM 2153 O O . SER A 1 271 ? 20.054 -7.356 -9.765 1.00 89.75 271 SER A O 1
ATOM 2155 N N . THR A 1 272 ? 20.401 -9.549 -10.040 1.00 90.38 272 THR A N 1
ATOM 2156 C CA . THR A 1 272 ? 21.088 -9.729 -8.743 1.00 90.38 272 THR A CA 1
ATOM 2157 C C . THR A 1 272 ? 22.534 -9.228 -8.731 1.00 90.38 272 THR A C 1
ATOM 2159 O O . THR A 1 272 ? 23.164 -9.222 -7.678 1.00 90.38 272 THR A O 1
ATOM 2162 N N . ASP A 1 273 ? 23.100 -8.867 -9.890 1.00 88.19 273 ASP A N 1
ATOM 2163 C CA . ASP A 1 273 ? 24.510 -8.477 -10.059 1.00 88.19 273 ASP A CA 1
ATOM 2164 C C . ASP A 1 273 ? 25.496 -9.433 -9.330 1.00 88.19 273 ASP A C 1
ATOM 2166 O O . ASP A 1 273 ? 26.507 -9.026 -8.760 1.00 88.19 273 ASP A O 1
ATOM 2170 N N . ASN A 1 274 ? 25.196 -10.742 -9.371 1.00 89.25 274 ASN A N 1
ATOM 2171 C CA . ASN A 1 274 ? 25.942 -11.854 -8.754 1.00 89.25 274 ASN A CA 1
ATOM 2172 C C . ASN A 1 274 ? 26.027 -11.849 -7.216 1.00 89.25 274 ASN A C 1
ATOM 2174 O O . ASN A 1 274 ? 26.778 -12.645 -6.650 1.00 89.25 274 ASN A O 1
ATOM 2178 N N . THR A 1 275 ? 25.259 -11.010 -6.518 1.00 90.88 275 THR A N 1
ATOM 2179 C CA . THR A 1 275 ? 25.246 -10.994 -5.044 1.00 90.88 275 THR A CA 1
ATOM 2180 C C . THR A 1 275 ? 24.443 -12.152 -4.451 1.00 90.88 275 THR A C 1
ATOM 2182 O O . THR A 1 275 ? 24.642 -12.517 -3.293 1.00 90.88 275 THR A O 1
ATOM 2185 N N . GLY A 1 276 ? 23.523 -12.728 -5.235 1.00 91.12 276 GLY A N 1
ATOM 2186 C CA . GLY A 1 276 ? 22.549 -13.711 -4.754 1.00 91.12 276 GLY A CA 1
ATOM 2187 C C . GLY A 1 276 ? 21.477 -13.114 -3.834 1.00 91.12 276 GLY A C 1
ATOM 2188 O O . GLY A 1 276 ? 20.749 -13.868 -3.191 1.00 91.12 276 GLY A O 1
ATOM 2189 N N . LEU A 1 277 ? 21.383 -11.782 -3.758 1.00 94.56 277 LEU A N 1
ATOM 2190 C CA . LEU A 1 277 ? 20.414 -11.045 -2.950 1.00 94.56 277 LEU A CA 1
ATOM 2191 C C . LEU A 1 277 ? 19.493 -10.198 -3.831 1.00 94.56 277 LEU A C 1
ATOM 2193 O O . LEU A 1 277 ? 19.792 -9.901 -4.987 1.00 94.56 277 LEU A O 1
ATOM 2197 N N . ILE A 1 278 ? 18.364 -9.798 -3.253 1.00 96.88 278 ILE A N 1
ATOM 2198 C CA . ILE A 1 278 ? 17.440 -8.840 -3.846 1.00 96.88 278 ILE A CA 1
ATOM 2199 C C . ILE A 1 278 ? 17.832 -7.432 -3.393 1.00 96.88 278 ILE A C 1
ATOM 2201 O O . ILE A 1 278 ? 17.869 -7.137 -2.196 1.00 96.88 278 ILE A O 1
ATOM 2205 N N . HIS A 1 279 ? 18.117 -6.570 -4.365 1.00 96.44 279 HIS A N 1
ATOM 2206 C CA . HIS A 1 279 ? 18.412 -5.153 -4.156 1.00 96.44 279 HIS A CA 1
ATOM 2207 C C . HIS A 1 279 ? 17.124 -4.326 -4.027 1.00 96.44 279 HIS A C 1
ATOM 2209 O O . HIS A 1 279 ? 16.035 -4.799 -4.356 1.00 96.44 279 HIS A O 1
ATOM 2215 N N . GLU A 1 280 ? 17.237 -3.084 -3.554 1.00 96.94 280 GLU A N 1
ATOM 2216 C CA . GLU A 1 280 ? 16.102 -2.153 -3.522 1.00 96.94 280 GLU A CA 1
ATOM 2217 C C . GLU A 1 280 ? 15.660 -1.784 -4.936 1.00 96.94 280 GLU A C 1
ATOM 2219 O O . GLU A 1 280 ? 14.497 -1.964 -5.288 1.00 96.94 280 GLU A O 1
ATOM 2224 N N . SER A 1 281 ? 16.602 -1.336 -5.765 1.00 96.94 281 SER A N 1
ATOM 2225 C CA . SER A 1 281 ? 16.321 -0.915 -7.133 1.00 96.94 281 SER A CA 1
ATOM 2226 C C . SER A 1 281 ? 17.462 -1.233 -8.094 1.00 96.94 281 SER A C 1
ATOM 2228 O O . SER A 1 281 ? 18.603 -1.388 -7.672 1.00 96.94 281 SER A O 1
ATOM 2230 N N . LEU A 1 282 ? 17.150 -1.308 -9.389 1.00 96.25 282 LEU A N 1
ATOM 2231 C CA . LEU A 1 282 ? 18.072 -1.531 -10.501 1.00 96.25 282 LEU A CA 1
ATOM 2232 C C . LEU A 1 282 ? 17.823 -0.486 -11.591 1.00 96.25 282 LEU A C 1
ATOM 2234 O O . LEU A 1 282 ? 16.694 -0.320 -12.058 1.00 96.25 282 LEU A O 1
ATOM 2238 N N . ASN A 1 283 ? 18.884 0.156 -12.076 1.00 97.19 283 ASN A N 1
ATOM 2239 C CA . ASN A 1 283 ? 18.802 0.982 -13.272 1.00 97.19 283 ASN A CA 1
ATOM 2240 C C . ASN A 1 283 ? 18.597 0.105 -14.520 1.00 97.19 283 ASN A C 1
ATOM 2242 O O . ASN A 1 283 ? 19.469 -0.685 -14.887 1.00 97.19 283 ASN A O 1
ATOM 2246 N N . VAL A 1 284 ? 17.466 0.276 -15.210 1.00 96.94 284 VAL A N 1
ATOM 2247 C CA . VAL A 1 284 ? 17.085 -0.580 -16.348 1.00 96.94 284 VAL A CA 1
ATOM 2248 C C . VAL A 1 284 ? 17.895 -0.333 -17.633 1.00 96.94 284 VAL A C 1
ATOM 2250 O O . VAL A 1 284 ? 17.772 -1.112 -18.580 1.00 96.94 284 VAL A O 1
ATOM 2253 N N . TYR A 1 285 ? 18.729 0.715 -17.692 1.00 96.12 285 TYR A N 1
ATOM 2254 C CA . TYR A 1 285 ? 19.504 1.091 -18.886 1.00 96.12 285 TYR A CA 1
ATOM 2255 C C . TYR A 1 285 ? 21.018 0.948 -18.735 1.00 96.12 285 TYR A C 1
ATOM 2257 O O . TYR A 1 285 ? 21.682 0.577 -19.699 1.00 96.12 285 TYR A O 1
ATOM 2265 N N . THR A 1 286 ? 21.575 1.254 -17.564 1.00 93.44 286 THR A N 1
ATOM 2266 C CA . THR A 1 286 ? 23.030 1.284 -17.347 1.00 93.44 286 THR A CA 1
ATOM 2267 C C . THR A 1 286 ? 23.423 0.520 -16.092 1.00 93.44 286 THR A C 1
ATOM 2269 O O . THR A 1 286 ? 22.647 0.463 -15.147 1.00 93.44 286 THR A O 1
ATOM 2272 N N . ASN A 1 287 ? 24.631 -0.043 -16.073 1.00 89.31 287 ASN A N 1
ATOM 2273 C CA . ASN A 1 287 ? 25.290 -0.638 -14.904 1.00 89.31 287 ASN A CA 1
ATOM 2274 C C . ASN A 1 287 ? 26.141 0.379 -14.118 1.00 89.31 287 ASN A C 1
ATOM 2276 O O . ASN A 1 287 ? 27.103 0.010 -13.454 1.00 89.31 287 ASN A O 1
ATOM 2280 N N . SER A 1 288 ? 25.793 1.661 -14.225 1.00 88.62 288 SER A N 1
ATOM 2281 C CA . SER A 1 288 ? 26.414 2.785 -13.525 1.00 88.62 288 SER A CA 1
ATOM 2282 C C . SER A 1 288 ? 25.359 3.581 -12.749 1.00 88.62 288 SER A C 1
ATOM 2284 O O . SER A 1 288 ? 24.170 3.518 -13.058 1.00 88.62 288 SER A O 1
ATOM 2286 N N . GLY A 1 289 ? 25.780 4.389 -11.779 1.00 90.81 289 GLY A N 1
ATOM 2287 C CA . GLY A 1 289 ? 24.887 5.037 -10.815 1.00 90.81 289 GLY A CA 1
ATOM 2288 C C . GLY A 1 289 ? 24.531 4.119 -9.642 1.00 90.81 289 GLY A C 1
ATOM 2289 O O . GLY A 1 289 ? 25.181 3.096 -9.433 1.00 90.81 289 GLY A O 1
ATOM 2290 N N . GLY A 1 290 ? 23.523 4.490 -8.856 1.00 91.56 290 GLY A N 1
ATOM 2291 C CA . GLY A 1 290 ? 23.180 3.783 -7.623 1.00 91.56 290 GLY A CA 1
ATOM 2292 C C . GLY A 1 290 ? 24.313 3.817 -6.592 1.00 91.56 290 GLY A C 1
ATOM 2293 O O . GLY A 1 290 ? 25.192 4.686 -6.627 1.00 91.56 290 GLY A O 1
ATOM 2294 N N . ASP A 1 291 ? 24.313 2.845 -5.688 1.00 91.62 291 ASP A N 1
ATOM 2295 C CA . ASP A 1 291 ? 25.304 2.753 -4.622 1.00 91.62 291 ASP A CA 1
ATOM 2296 C C . ASP A 1 291 ? 26.646 2.296 -5.188 1.00 91.62 291 ASP A C 1
ATOM 2298 O O . ASP A 1 291 ? 26.739 1.271 -5.869 1.00 91.62 291 ASP A O 1
ATOM 2302 N N . ASN A 1 292 ? 27.705 3.056 -4.900 1.00 90.94 292 ASN A N 1
ATOM 2303 C CA . ASN A 1 292 ? 29.070 2.770 -5.352 1.00 90.94 292 ASN A CA 1
ATOM 2304 C C . ASN A 1 292 ? 29.185 2.529 -6.872 1.00 90.94 292 ASN A C 1
ATOM 2306 O O . ASN A 1 292 ? 30.041 1.765 -7.315 1.00 90.94 292 ASN A O 1
ATOM 2310 N N . ASN A 1 293 ? 28.334 3.189 -7.670 1.00 91.94 293 ASN A N 1
ATOM 2311 C CA . ASN A 1 293 ? 28.299 3.076 -9.131 1.00 91.94 293 ASN A CA 1
ATOM 2312 C C . ASN A 1 293 ? 27.983 1.656 -9.658 1.00 91.94 293 ASN A C 1
ATOM 2314 O O . ASN A 1 293 ? 28.409 1.300 -10.753 1.00 91.94 293 ASN A O 1
ATOM 2318 N N . SER A 1 294 ? 27.260 0.847 -8.883 1.00 91.25 294 SER A N 1
ATOM 2319 C CA . SER A 1 294 ? 26.893 -0.534 -9.231 1.00 91.25 294 SER A CA 1
ATOM 2320 C C . SER A 1 294 ? 25.700 -0.655 -10.192 1.00 91.25 294 SER A C 1
ATOM 2322 O O . SER A 1 294 ? 25.444 -1.719 -10.751 1.00 91.25 294 SER A O 1
ATOM 2324 N N . GLY A 1 295 ? 24.945 0.429 -10.386 1.00 93.25 295 GLY A N 1
ATOM 2325 C CA . GLY A 1 295 ? 23.686 0.416 -11.126 1.00 93.25 295 GLY A CA 1
ATOM 2326 C C . GLY A 1 295 ? 22.506 -0.165 -10.337 1.00 93.25 295 GLY A C 1
ATOM 2327 O O . GLY A 1 295 ? 21.455 -0.381 -10.943 1.00 93.25 295 GLY A O 1
ATOM 2328 N N . TYR A 1 296 ? 22.656 -0.396 -9.027 1.00 95.19 296 TYR A N 1
ATOM 2329 C CA . TYR A 1 296 ? 21.585 -0.760 -8.095 1.00 95.19 296 TYR A CA 1
ATOM 2330 C C . TYR A 1 296 ? 21.706 0.014 -6.770 1.00 95.19 296 TYR A C 1
ATOM 2332 O O . TYR A 1 296 ? 22.733 0.636 -6.497 1.00 95.19 296 TYR A O 1
ATOM 2340 N N . THR A 1 297 ? 20.668 -0.015 -5.933 1.00 96.38 297 THR A N 1
ATOM 2341 C CA . THR A 1 297 ? 20.696 0.538 -4.563 1.00 96.38 297 THR A CA 1
ATOM 2342 C C . THR A 1 297 ? 20.444 -0.546 -3.518 1.00 96.38 297 THR A C 1
ATOM 2344 O O . THR A 1 297 ? 19.743 -1.524 -3.780 1.00 96.38 297 THR A O 1
ATOM 2347 N N . ARG A 1 298 ? 21.045 -0.383 -2.332 1.00 93.75 298 ARG A N 1
ATOM 2348 C CA . ARG A 1 298 ? 20.979 -1.271 -1.160 1.00 93.75 298 ARG A CA 1
ATOM 2349 C C . ARG A 1 298 ? 21.310 -2.728 -1.475 1.00 93.75 298 ARG A C 1
ATOM 2351 O O . ARG A 1 298 ? 20.438 -3.556 -1.724 1.00 93.75 298 ARG A O 1
ATOM 2358 N N . SER A 1 299 ? 22.585 -3.076 -1.322 1.00 92.00 299 SER A N 1
ATOM 2359 C CA . SER A 1 299 ? 23.061 -4.465 -1.424 1.00 92.00 299 SER A CA 1
ATOM 2360 C C . SER A 1 299 ? 22.449 -5.410 -0.382 1.00 92.00 299 SER A C 1
ATOM 2362 O O . SER A 1 299 ? 22.442 -6.622 -0.583 1.00 92.00 299 SER A O 1
ATOM 2364 N N . TRP A 1 300 ? 21.934 -4.877 0.732 1.00 91.81 300 TRP A N 1
ATOM 2365 C CA . TRP A 1 300 ? 21.287 -5.656 1.782 1.00 91.81 300 TRP A CA 1
ATOM 2366 C C . TRP A 1 300 ? 19.914 -5.085 2.139 1.00 91.81 300 TRP A C 1
ATOM 2368 O O . TRP A 1 300 ? 19.793 -4.127 2.905 1.00 91.81 300 TRP A O 1
ATOM 2378 N N . PHE A 1 301 ? 18.866 -5.714 1.604 1.00 95.25 301 PHE A N 1
ATOM 2379 C CA . PHE A 1 301 ? 17.482 -5.337 1.867 1.00 95.25 301 PHE A CA 1
ATOM 2380 C C . PHE A 1 301 ? 16.652 -6.550 2.309 1.00 95.25 301 PHE A C 1
ATOM 2382 O O . PHE A 1 301 ? 16.042 -7.264 1.514 1.00 95.25 301 PHE A O 1
ATOM 2389 N N . ALA A 1 302 ? 16.659 -6.814 3.620 1.00 95.75 302 ALA A N 1
ATOM 2390 C CA . ALA A 1 302 ? 16.085 -8.030 4.205 1.00 95.75 302 ALA A CA 1
ATOM 2391 C C . ALA A 1 302 ? 14.586 -8.214 3.915 1.00 95.75 302 ALA A C 1
ATOM 2393 O O . ALA A 1 302 ? 14.136 -9.346 3.747 1.00 95.75 302 ALA A O 1
ATOM 2394 N N . TRP A 1 303 ? 13.828 -7.120 3.810 1.00 96.06 303 TRP A N 1
ATOM 2395 C CA . TRP A 1 303 ? 12.412 -7.178 3.456 1.00 96.06 303 TRP A CA 1
ATOM 2396 C C . TRP A 1 303 ? 12.199 -7.762 2.053 1.00 96.06 303 TRP A C 1
ATOM 2398 O O . TRP A 1 303 ? 11.462 -8.738 1.913 1.00 96.06 303 TRP A O 1
ATOM 2408 N N . ALA A 1 304 ? 12.892 -7.241 1.036 1.00 96.06 304 ALA A N 1
ATOM 2409 C CA . ALA A 1 304 ? 12.782 -7.757 -0.327 1.00 96.06 304 ALA A CA 1
ATOM 2410 C C . ALA A 1 304 ? 13.256 -9.217 -0.432 1.00 96.06 304 ALA A C 1
ATOM 2412 O O . ALA A 1 304 ? 12.606 -10.028 -1.091 1.00 96.06 304 ALA A O 1
ATOM 2413 N N . ASN A 1 305 ? 14.320 -9.584 0.293 1.00 97.25 305 ASN A N 1
ATOM 2414 C CA . ASN A 1 305 ? 14.776 -10.975 0.393 1.00 97.25 305 ASN A CA 1
ATOM 2415 C C . ASN A 1 305 ? 13.699 -11.899 0.992 1.00 97.25 305 ASN A C 1
ATOM 2417 O O . ASN A 1 305 ? 13.441 -12.979 0.461 1.00 97.25 305 ASN A O 1
ATOM 2421 N N . GLY A 1 306 ? 13.046 -11.477 2.081 1.00 97.31 306 GLY A N 1
ATOM 2422 C CA . GLY A 1 306 ? 11.966 -12.235 2.717 1.00 97.31 306 GLY A CA 1
ATOM 2423 C C . GLY A 1 306 ? 10.742 -12.391 1.811 1.00 97.31 306 GLY A C 1
ATOM 2424 O O . GLY A 1 306 ? 10.203 -13.491 1.686 1.00 97.31 306 GLY A O 1
ATOM 2425 N N . LEU A 1 307 ? 10.345 -11.316 1.121 1.00 97.56 307 LEU A N 1
ATOM 2426 C CA . LEU A 1 307 ? 9.234 -11.340 0.167 1.00 97.56 307 LEU A CA 1
ATOM 2427 C C . LEU A 1 307 ? 9.533 -12.264 -1.026 1.00 97.56 307 LEU A C 1
ATOM 2429 O O . LEU A 1 307 ? 8.659 -13.015 -1.460 1.00 97.56 307 LEU A O 1
ATOM 2433 N N . PHE A 1 308 ? 10.774 -12.274 -1.523 1.00 98.19 308 PHE A N 1
ATOM 2434 C CA . PHE A 1 308 ? 11.193 -13.219 -2.558 1.00 98.19 308 PHE A CA 1
ATOM 2435 C C . PHE A 1 308 ? 11.135 -14.667 -2.065 1.00 98.19 308 PHE A C 1
ATOM 2437 O O . PHE A 1 308 ? 10.611 -15.531 -2.766 1.00 98.19 308 PHE A O 1
ATOM 2444 N N . GLY A 1 309 ? 11.577 -14.931 -0.832 1.00 98.06 309 GLY A N 1
ATOM 2445 C CA . GLY A 1 309 ? 11.418 -16.240 -0.196 1.00 98.06 309 GLY A CA 1
ATOM 2446 C C . GLY A 1 309 ? 9.956 -16.697 -0.158 1.00 98.06 309 GLY A C 1
ATOM 2447 O O . GLY A 1 309 ? 9.656 -17.833 -0.523 1.00 98.06 309 GLY A O 1
ATOM 2448 N N . GLN A 1 310 ? 9.027 -15.799 0.189 1.00 97.31 310 GLN A N 1
ATOM 2449 C CA . GLN A 1 310 ? 7.589 -16.082 0.147 1.00 97.31 310 GLN A CA 1
ATOM 2450 C C . GLN A 1 310 ? 7.107 -16.433 -1.272 1.00 97.31 310 GLN A C 1
ATOM 2452 O O . GLN A 1 310 ? 6.333 -17.377 -1.438 1.00 97.31 310 GLN A O 1
ATOM 2457 N N . ALA A 1 311 ? 7.574 -15.714 -2.297 1.00 98.25 311 ALA A N 1
ATOM 2458 C CA . ALA A 1 311 ? 7.231 -16.003 -3.688 1.00 98.25 311 ALA A CA 1
ATOM 2459 C C . ALA A 1 311 ? 7.746 -17.375 -4.142 1.00 98.25 311 ALA A C 1
ATOM 2461 O O . ALA A 1 311 ? 6.987 -18.146 -4.730 1.00 98.25 311 ALA A O 1
ATOM 2462 N N . ILE A 1 312 ? 8.990 -17.726 -3.804 1.00 98.38 312 ILE A N 1
ATOM 2463 C CA . ILE A 1 312 ? 9.556 -19.045 -4.109 1.00 98.38 312 ILE A CA 1
ATOM 2464 C C . ILE A 1 312 ? 8.792 -20.159 -3.388 1.00 98.38 312 ILE A C 1
ATOM 2466 O O . ILE A 1 312 ? 8.478 -21.167 -4.015 1.00 98.38 312 ILE A O 1
ATOM 2470 N N . LEU A 1 313 ? 8.425 -19.979 -2.114 1.00 98.06 313 LEU A N 1
ATOM 2471 C CA . LEU A 1 313 ? 7.609 -20.957 -1.382 1.00 98.06 313 LEU A CA 1
ATOM 2472 C C . LEU A 1 313 ? 6.224 -21.143 -2.016 1.00 98.06 313 LEU A C 1
ATOM 2474 O O . LEU A 1 313 ? 5.760 -22.275 -2.152 1.00 98.06 313 LEU A O 1
ATOM 2478 N N . LYS A 1 314 ? 5.582 -20.055 -2.463 1.00 97.44 314 LYS A N 1
ATOM 2479 C CA . LYS A 1 314 ? 4.310 -20.129 -3.196 1.00 97.44 314 LYS A CA 1
ATOM 2480 C C . LYS A 1 314 ? 4.464 -20.902 -4.507 1.00 97.44 314 LYS A C 1
ATOM 2482 O O . LYS A 1 314 ? 3.654 -21.784 -4.783 1.00 97.44 314 LYS A O 1
ATOM 2487 N N . ILE A 1 315 ? 5.505 -20.611 -5.294 1.00 98.00 315 ILE A N 1
ATOM 2488 C CA . ILE A 1 315 ? 5.783 -21.340 -6.540 1.00 98.00 315 ILE A CA 1
ATOM 2489 C C . ILE A 1 315 ? 6.062 -22.816 -6.243 1.00 98.00 315 ILE A C 1
ATOM 2491 O O . ILE A 1 315 ? 5.477 -23.674 -6.889 1.00 98.00 315 ILE A O 1
ATOM 2495 N N . ALA A 1 316 ? 6.888 -23.132 -5.246 1.00 97.81 316 ALA A N 1
ATOM 2496 C CA . ALA A 1 316 ? 7.189 -24.510 -4.862 1.00 97.81 316 ALA A CA 1
ATOM 2497 C C . ALA A 1 316 ? 5.925 -25.303 -4.496 1.00 97.81 316 ALA A C 1
ATOM 2499 O O . ALA A 1 316 ? 5.805 -26.468 -4.864 1.00 97.81 316 ALA A O 1
ATOM 2500 N N . ASN A 1 317 ? 4.983 -24.668 -3.794 1.00 97.25 317 ASN A N 1
ATOM 2501 C CA . ASN A 1 317 ? 3.746 -25.303 -3.353 1.00 97.25 317 ASN A CA 1
ATOM 2502 C C . ASN A 1 317 ? 2.716 -25.473 -4.483 1.00 97.25 317 ASN A C 1
ATOM 2504 O O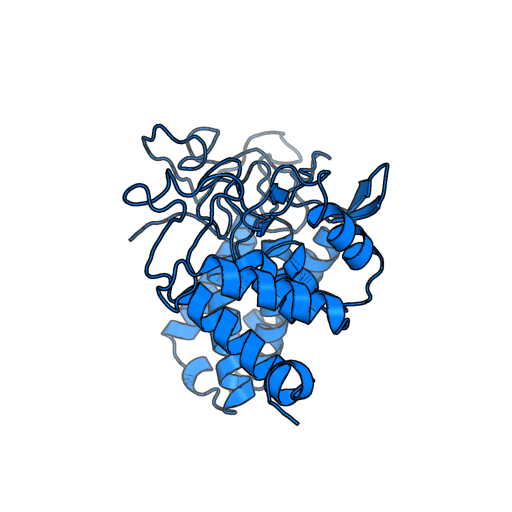 . ASN A 1 317 ? 2.061 -26.506 -4.574 1.00 97.25 317 ASN A O 1
ATOM 2508 N N . GLU A 1 318 ? 2.551 -24.466 -5.343 1.00 96.88 318 GLU A N 1
ATOM 2509 C CA . GLU A 1 318 ? 1.463 -24.441 -6.335 1.00 96.88 318 GLU A CA 1
ATOM 2510 C C . GLU A 1 318 ? 1.904 -24.821 -7.751 1.00 96.88 318 GLU A C 1
ATOM 2512 O O . GLU A 1 318 ? 1.104 -25.312 -8.546 1.00 96.88 318 GLU A O 1
ATOM 2517 N N . ARG A 1 319 ? 3.162 -24.540 -8.098 1.00 96.62 319 ARG A N 1
ATOM 2518 C CA . ARG A 1 319 ? 3.735 -24.665 -9.448 1.00 96.62 319 ARG A CA 1
ATOM 2519 C C . ARG A 1 319 ? 5.185 -25.175 -9.399 1.0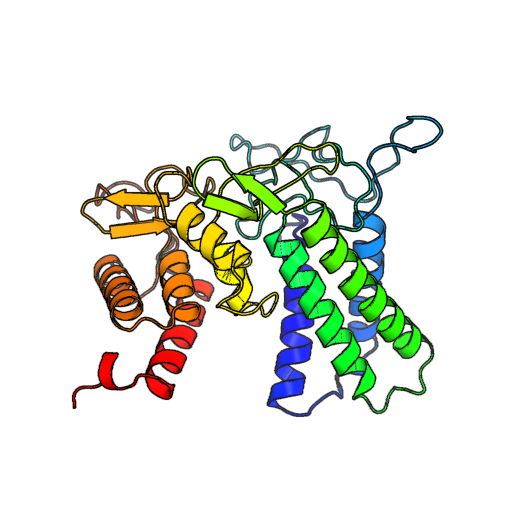0 96.62 319 ARG A C 1
ATOM 2521 O O . ARG A 1 319 ? 6.078 -24.542 -9.969 1.00 96.62 319 ARG A O 1
ATOM 2528 N N . PRO A 1 320 ? 5.459 -26.315 -8.734 1.00 96.44 320 PRO A N 1
ATOM 2529 C CA . PRO A 1 320 ? 6.826 -26.805 -8.537 1.00 96.44 320 PRO A CA 1
ATOM 2530 C C . PRO A 1 320 ? 7.598 -27.000 -9.851 1.00 96.44 320 PRO A C 1
ATOM 2532 O O . PRO A 1 320 ? 8.805 -26.777 -9.886 1.00 96.44 320 PRO A O 1
ATOM 2535 N N . TYR A 1 321 ? 6.903 -27.332 -10.944 1.00 95.75 321 TYR A N 1
ATOM 2536 C CA . TYR A 1 321 ? 7.469 -27.511 -12.288 1.00 95.75 321 TYR A CA 1
ATOM 2537 C C . TYR A 1 321 ? 8.106 -26.245 -12.888 1.00 95.75 321 TYR A C 1
ATOM 2539 O O . TYR A 1 321 ? 8.803 -26.341 -13.896 1.00 95.75 321 TYR A O 1
ATOM 2547 N N . LEU A 1 322 ? 7.879 -25.062 -12.305 1.00 95.44 322 LEU A N 1
ATOM 2548 C CA . LEU A 1 322 ? 8.532 -23.828 -12.747 1.00 95.44 322 LEU A CA 1
ATOM 2549 C C . LEU A 1 322 ? 9.960 -23.672 -12.213 1.00 95.44 322 LEU A C 1
ATOM 2551 O O . LEU A 1 322 ? 10.748 -22.961 -12.830 1.00 95.44 322 LEU A O 1
ATOM 2555 N N . ILE A 1 323 ? 10.299 -24.306 -11.085 1.00 95.06 323 ILE A N 1
ATOM 2556 C CA . ILE A 1 323 ? 11.582 -24.079 -10.389 1.00 95.06 323 ILE A CA 1
ATOM 2557 C C . ILE A 1 323 ? 12.338 -25.359 -10.032 1.00 95.06 323 ILE A C 1
ATOM 2559 O O . ILE A 1 323 ? 13.555 -25.320 -9.855 1.00 95.06 323 ILE A O 1
ATOM 2563 N N . PHE A 1 324 ? 11.657 -26.500 -9.955 1.00 92.44 324 PHE A N 1
ATOM 2564 C CA . PHE A 1 324 ? 12.297 -27.798 -9.804 1.00 92.44 324 PHE A CA 1
ATOM 2565 C C . PHE A 1 324 ? 12.413 -28.472 -11.167 1.00 92.44 324 PHE A C 1
ATOM 2567 O O . PHE A 1 324 ? 11.506 -28.398 -11.997 1.00 92.44 324 PHE A O 1
ATOM 2574 N N . LYS A 1 325 ? 13.555 -29.126 -11.408 1.00 75.81 325 LYS A N 1
ATOM 2575 C CA . LYS A 1 325 ? 13.688 -30.011 -12.568 1.00 75.81 325 LYS A CA 1
ATOM 2576 C C . LYS A 1 325 ? 12.669 -31.159 -12.433 1.00 75.81 325 LYS A C 1
ATOM 2578 O O . LYS A 1 325 ? 12.415 -31.557 -11.295 1.00 75.81 325 LYS A O 1
ATOM 2583 N N . PRO A 1 326 ? 12.106 -31.652 -13.552 1.00 56.88 326 PRO A N 1
ATOM 2584 C CA . PRO A 1 326 ? 11.225 -32.817 -13.552 1.00 56.88 326 PRO A CA 1
ATOM 2585 C C . PRO A 1 326 ? 11.820 -34.028 -12.835 1.00 56.88 326 PRO A C 1
ATOM 2587 O O . PRO A 1 326 ? 13.060 -34.213 -12.932 1.00 56.88 326 PRO A O 1
#

Mean predicted aligned error: 3.27 Å

Foldseek 3Di:
DDDAFALVVLLVVLVVLLVVCVVPVDLVCVPPPVVLVSLVVNLVLQVLQLDFQADPVPRHGDDHPDFFADDDPDQQQAAPDRRPHDGADRQLFGFGQHYLLNGGDNARRFLLSLLSLLLSLQSLLVSLVVDPCCVPPSSVVSNVSSPVSSVSSLVSQVVQQWDQDPPLGTEGFRHDRNPNDGHQAWALRPPILLCSVVSPSDPLVPSRSVSHNVCHCDVVHVQWAAAPLATAGHDPSQHPQWHFLSRLLSQLSSDPDLVSNLRSVVSQVSQLLPLPAGFGTARNYDCADEPPGRRTHDNDDVVSRVSNVVSVVVCCVPPVVSPDPD

pLDDT: mean 96.31, std 4.64, range [56.88, 98.94]

Organism: Rhizopus azygosporus (NCBI:txid86630)

Radius of gyration: 20.38 Å; Cα contacts (8 Å, |Δi|>4): 597; chains: 1; bounding box: 49×60×51 Å